Protein AF-A0A955SY10-F1 (afdb_monomer)

Nearest PDB structures (foldseek):
  5tgf-assembly3_C  TM=7.824E-01  e=5.079E-06  Phocaeicola dorei DSM 17855
  5tgf-assembly4_D  TM=7.802E-01  e=9.189E-06  Phocaeicola dorei DSM 17855
  6lc9-assembly1_A  TM=7.170E-01  e=4.086E-04  Enterobacter cloacae
  7mqn-assembly2_B  TM=6.794E-01  e=3.038E-04  Cereibacter sphaeroides 2.4.1
  3fkv-assembly2_B  TM=6.809E-01  e=8.832E-04  Escherichia coli

Foldseek 3Di:
DPDDPVVLVVVCVVVDDWAFDDDPNDTPDTDDQLQDKDQPPCVCLVLLVLLVLVLCVVVLDVDQQPFLVVLPDPDDPLQRRAGNCQLSQQQRCPVHPHGGPPDHDDDCVSVQSSCCCSDVRRVVDDPQCSQLDCLHLVVLVAVNGWDADPPRGRIIHGNVSVVSVVVCVVVQCDDPNDNSGDNVCCVVPVD

Sequence (191 aa):
MGLKRESLEQLAKNLGGRGCVIKDGYLVQEWGDTSERGDWLSSAKPVLSTLLFFAIEEGLVKSVDQPIAEFGWDLKDKDQGITFRHLGAMTSGYARPEGPGEAFSYNDFAIQLYQKTLFDKVFKQDPKEAAEQPNRLGALNLERGLSFREGNRRLSASAKDFARIAWFWLNRGAWNGNQALPEKYFDDYLK

Secondary structure (DSSP, 8-state):
----HHHHHHHHHHH-SSEEEEETTEEEEEES-SSS-EE-GGGGHHHHHHHHHHHHHTTSSS-TTSBGGGGT----GGGTT-BHHHHHTT-SSTTSSS-TTTS----HHHHHHHHHIIIIIII-S-HHHHHT-TTTGGGG--SS--EE-TTT--EEE-HHHHHHHHHHHHTTTEETTEESS-THHHHHH--

Structure (mmCIF, N/CA/C/O backbone):
data_AF-A0A955SY10-F1
#
_entry.id   AF-A0A955SY10-F1
#
loop_
_atom_site.group_PDB
_atom_site.id
_atom_site.type_symbol
_atom_site.label_atom_id
_atom_site.label_alt_id
_atom_site.label_comp_id
_atom_site.label_asym_id
_atom_site.label_entity_id
_atom_site.label_seq_id
_atom_site.pdbx_PDB_ins_code
_atom_site.Cartn_x
_atom_site.Cartn_y
_atom_site.Cartn_z
_atom_site.occupancy
_atom_site.B_iso_or_equiv
_atom_site.auth_seq_id
_atom_site.auth_comp_id
_atom_site.auth_asym_id
_atom_site.auth_atom_id
_atom_site.pdbx_PDB_model_num
ATOM 1 N N . MET A 1 1 ? -20.731 -6.832 22.888 1.00 66.38 1 MET A N 1
ATOM 2 C CA . MET A 1 1 ? -19.455 -7.182 22.218 1.00 66.38 1 MET A CA 1
ATOM 3 C C . MET A 1 1 ? -18.486 -8.022 23.072 1.00 66.38 1 MET A C 1
ATOM 5 O O . MET A 1 1 ? -17.399 -8.313 22.594 1.00 66.38 1 MET A O 1
ATOM 9 N N . GLY A 1 2 ? -18.805 -8.439 24.309 1.00 83.56 2 GLY A N 1
ATOM 10 C CA . GLY A 1 2 ? -17.957 -9.375 25.084 1.00 83.56 2 GLY A CA 1
ATOM 11 C C . GLY A 1 2 ? -16.579 -8.855 25.535 1.00 83.56 2 GLY A C 1
ATOM 12 O O . GLY A 1 2 ? -15.812 -9.610 26.120 1.00 83.56 2 GLY A O 1
ATOM 13 N N . LEU A 1 3 ? -16.254 -7.584 25.277 1.00 88.38 3 LEU A N 1
ATOM 14 C CA . LEU A 1 3 ? -15.029 -6.938 25.749 1.00 88.38 3 LEU A CA 1
ATOM 15 C C . LEU A 1 3 ? -15.291 -6.245 27.090 1.00 88.38 3 LEU A C 1
ATOM 17 O O . LEU A 1 3 ? -16.310 -5.571 27.247 1.00 88.38 3 LEU A O 1
ATOM 21 N N . LYS A 1 4 ? -14.367 -6.392 28.044 1.00 93.12 4 LYS A N 1
ATOM 22 C CA . LYS A 1 4 ? -14.411 -5.676 29.325 1.00 93.12 4 LYS A CA 1
ATOM 23 C C . LYS A 1 4 ? -13.820 -4.280 29.149 1.00 93.12 4 LYS A C 1
ATOM 25 O O . LYS A 1 4 ? -12.685 -4.149 28.697 1.00 93.12 4 LYS A O 1
ATOM 30 N N . ARG A 1 5 ? -14.572 -3.251 29.547 1.00 92.12 5 ARG A N 1
ATOM 31 C CA . ARG A 1 5 ? -14.151 -1.845 29.460 1.00 92.12 5 ARG A CA 1
ATOM 32 C C . ARG A 1 5 ? -12.813 -1.591 30.159 1.00 92.12 5 ARG A C 1
ATOM 34 O O . ARG A 1 5 ? -11.914 -1.034 29.546 1.00 92.12 5 ARG A O 1
ATOM 41 N N . GLU A 1 6 ? -12.657 -2.096 31.379 1.00 95.38 6 GLU A N 1
ATOM 42 C CA . GLU A 1 6 ? -11.417 -1.971 32.161 1.00 95.38 6 GL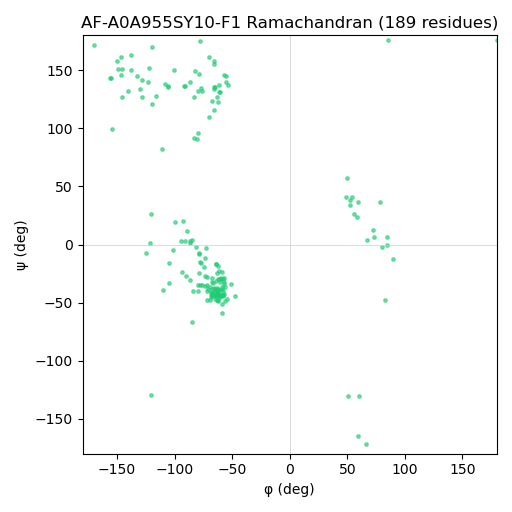U A CA 1
ATOM 43 C C . GLU A 1 6 ? -10.196 -2.530 31.414 1.00 95.38 6 GLU A C 1
ATOM 45 O O . GLU A 1 6 ? -9.112 -1.956 31.460 1.00 95.38 6 GLU A O 1
ATOM 50 N N . SER A 1 7 ? -10.366 -3.624 30.664 1.00 96.19 7 SER A N 1
ATOM 51 C CA . SER A 1 7 ? -9.285 -4.201 29.859 1.00 96.19 7 SER A CA 1
ATOM 52 C C . SER A 1 7 ? -8.903 -3.311 28.673 1.00 96.19 7 SER A C 1
ATOM 54 O O . SER A 1 7 ? -7.723 -3.212 28.350 1.00 96.19 7 SER A O 1
ATOM 56 N N . LEU A 1 8 ? -9.874 -2.645 28.039 1.00 95.88 8 LEU A N 1
ATOM 57 C CA . LEU A 1 8 ? -9.623 -1.693 26.949 1.00 95.88 8 LEU A CA 1
ATOM 58 C C . LEU A 1 8 ? -8.962 -0.404 27.457 1.00 95.88 8 LEU A C 1
ATOM 60 O O . LEU A 1 8 ? -8.061 0.126 26.809 1.00 95.88 8 LEU A O 1
ATOM 64 N N . GLU A 1 9 ? -9.363 0.073 28.633 1.00 95.44 9 GLU A N 1
ATOM 65 C CA . GLU A 1 9 ? -8.741 1.221 29.299 1.00 95.44 9 GLU A CA 1
ATOM 66 C C . GLU A 1 9 ? -7.299 0.902 29.718 1.00 95.44 9 GLU A C 1
ATOM 68 O O . GLU A 1 9 ? -6.388 1.694 29.467 1.00 95.44 9 GLU A O 1
ATOM 73 N N . GLN A 1 10 ? -7.059 -0.292 30.270 1.00 97.12 10 GLN A N 1
ATOM 74 C CA . GLN A 1 10 ? -5.713 -0.748 30.614 1.00 97.12 10 GLN A CA 1
ATOM 75 C C . GLN A 1 10 ? -4.829 -0.924 29.372 1.00 97.12 10 GLN A C 1
ATOM 77 O O . GLN A 1 10 ? -3.659 -0.545 29.402 1.00 97.12 10 GLN A O 1
ATOM 82 N N . LEU A 1 11 ? -5.378 -1.449 28.270 1.00 96.25 11 LEU A N 1
ATOM 83 C CA . LEU A 1 11 ? -4.679 -1.542 26.986 1.00 96.25 11 LEU A CA 1
ATOM 84 C C . LEU A 1 11 ? -4.246 -0.157 26.492 1.00 96.25 11 LEU A C 1
ATOM 86 O O . LEU A 1 11 ? -3.071 0.039 26.189 1.00 96.25 11 LEU A O 1
ATOM 90 N N . ALA A 1 12 ? -5.172 0.803 26.455 1.00 96.44 12 ALA A N 1
ATOM 91 C CA . ALA A 1 12 ? -4.895 2.173 26.033 1.00 96.44 12 ALA A CA 1
ATOM 92 C C . ALA A 1 12 ? -3.793 2.823 26.886 1.00 96.44 12 ALA A C 1
ATOM 94 O O . ALA A 1 12 ? -2.859 3.424 26.353 1.00 96.44 12 ALA A O 1
ATOM 95 N N . LYS A 1 13 ? -3.853 2.641 28.212 1.00 96.56 13 LYS A N 1
ATOM 96 C CA . LYS A 1 13 ? -2.831 3.135 29.142 1.00 96.56 13 LYS A CA 1
ATOM 97 C C . LYS A 1 13 ? -1.461 2.495 28.900 1.00 96.56 13 LYS A C 1
ATOM 99 O O . LYS A 1 13 ? -0.455 3.193 28.973 1.00 96.56 13 LYS A O 1
ATOM 104 N N . ASN A 1 14 ? -1.420 1.192 28.619 1.00 97.44 14 ASN A N 1
ATOM 105 C CA . ASN A 1 14 ? -0.176 0.455 28.390 1.00 97.44 14 ASN A CA 1
ATOM 106 C C . ASN A 1 14 ? 0.484 0.812 27.054 1.00 97.44 14 ASN A C 1
ATOM 108 O O . ASN A 1 14 ? 1.706 0.900 26.988 1.00 97.44 14 ASN A O 1
ATOM 112 N N . LEU A 1 15 ? -0.310 0.992 25.994 1.00 95.94 15 LEU A N 1
ATOM 113 C CA . LEU A 1 15 ? 0.205 1.355 24.673 1.00 95.94 15 LEU A CA 1
ATOM 114 C C . LEU A 1 15 ? 0.658 2.818 24.619 1.00 95.94 15 LEU A C 1
ATOM 116 O O . LEU A 1 15 ? 1.638 3.128 23.945 1.00 95.94 15 LEU A O 1
ATOM 120 N N . GLY A 1 16 ? -0.039 3.713 25.328 1.00 93.81 16 GLY A N 1
ATOM 121 C CA . GLY A 1 16 ? 0.221 5.149 25.261 1.00 93.81 16 GLY A CA 1
ATOM 122 C C . GLY A 1 16 ? 0.053 5.706 23.842 1.00 93.81 16 GLY A C 1
ATOM 123 O O . GLY A 1 16 ? -0.547 5.079 22.966 1.00 93.81 16 GLY A O 1
ATOM 124 N N . GLY A 1 17 ? 0.566 6.915 23.606 1.00 95.12 17 GLY A N 1
ATOM 125 C CA . GLY A 1 17 ? 0.463 7.572 22.302 1.00 95.12 17 GLY A CA 1
ATOM 126 C C . GLY A 1 17 ? -0.991 7.786 21.870 1.00 95.12 17 GLY A C 1
ATOM 127 O O . GLY A 1 17 ? -1.800 8.309 22.637 1.00 95.12 17 GLY A O 1
ATOM 128 N N . ARG A 1 18 ? -1.311 7.378 20.638 1.00 95.62 18 ARG A N 1
ATOM 129 C CA . ARG A 1 18 ? -2.658 7.447 20.062 1.00 95.62 18 ARG A CA 1
ATOM 130 C C . ARG A 1 18 ? -3.038 6.133 19.400 1.00 95.62 18 ARG A C 1
ATOM 132 O O . ARG A 1 18 ? -2.197 5.491 18.772 1.00 95.62 18 ARG A O 1
ATOM 139 N N . GLY A 1 19 ? -4.307 5.768 19.477 1.00 96.69 19 GLY A N 1
ATOM 140 C CA . GLY A 1 19 ? -4.795 4.561 18.834 1.00 96.69 19 GLY A CA 1
ATOM 141 C C . GLY A 1 19 ? -6.276 4.329 19.050 1.00 96.69 19 GLY A C 1
ATOM 142 O O . GLY A 1 19 ? -6.963 5.081 19.742 1.00 96.69 19 GLY A O 1
ATOM 143 N N . CYS A 1 20 ? -6.771 3.278 18.413 1.00 96.94 20 CYS A N 1
ATOM 144 C CA . CYS A 1 20 ? -8.143 2.846 18.571 1.00 96.94 20 CYS A CA 1
ATOM 145 C C . CYS A 1 20 ? -8.271 1.328 18.461 1.00 96.94 20 CYS A C 1
ATOM 147 O O . CYS A 1 20 ? -7.391 0.651 17.930 1.00 96.94 20 CYS A O 1
ATOM 149 N N . VAL A 1 21 ? -9.384 0.803 18.967 1.00 96.50 21 VAL A N 1
ATOM 150 C CA . VAL A 1 21 ? -9.802 -0.585 18.774 1.00 96.50 21 VAL A CA 1
ATOM 151 C C . VAL A 1 21 ? -11.107 -0.579 17.994 1.00 96.50 21 VAL A C 1
ATOM 153 O O . VAL A 1 21 ? -12.072 0.071 18.400 1.00 96.50 21 VAL A O 1
ATOM 156 N N . ILE A 1 22 ? -11.136 -1.336 16.899 1.00 95.12 22 ILE A N 1
ATOM 157 C CA . ILE A 1 22 ? -12.357 -1.647 16.157 1.00 95.12 22 ILE A CA 1
ATOM 158 C C . ILE A 1 22 ? -12.735 -3.097 16.439 1.00 95.12 22 ILE A C 1
ATOM 160 O O . ILE A 1 22 ? -11.880 -3.983 16.429 1.00 95.12 22 ILE A O 1
A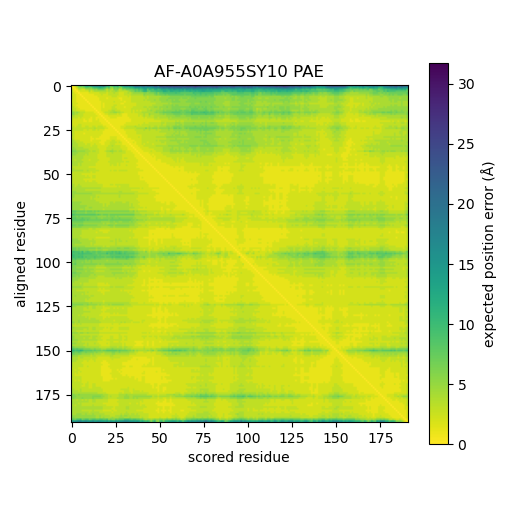TOM 164 N N . LYS A 1 23 ? -14.020 -3.342 16.681 1.00 93.88 23 LYS A N 1
ATOM 165 C CA . LYS A 1 23 ? -14.590 -4.682 16.789 1.00 93.88 23 LYS A CA 1
ATOM 166 C C . LYS A 1 23 ? -15.956 -4.717 16.120 1.00 93.88 23 LYS A C 1
ATOM 168 O O . LYS A 1 23 ? -16.784 -3.852 16.380 1.00 93.88 23 LYS A O 1
ATOM 173 N N . ASP A 1 24 ? -16.180 -5.732 15.288 1.00 92.44 24 ASP A N 1
ATOM 174 C CA . ASP A 1 24 ? -17.459 -5.984 14.613 1.00 92.44 24 ASP A CA 1
ATOM 175 C C . ASP A 1 24 ? -17.989 -4.747 13.850 1.00 92.44 24 ASP A C 1
ATOM 177 O O . ASP A 1 24 ? -19.188 -4.498 13.807 1.00 92.44 24 ASP A O 1
ATOM 181 N N . GLY A 1 25 ? -17.085 -3.936 13.285 1.00 90.38 25 GLY A N 1
ATOM 182 C CA . GLY A 1 25 ? -17.409 -2.701 12.558 1.00 90.38 25 GLY A CA 1
ATOM 183 C C . GLY A 1 25 ? -17.584 -1.454 13.429 1.00 90.38 25 GLY A C 1
ATOM 184 O O . GLY A 1 25 ? -17.801 -0.369 12.896 1.00 90.38 25 GLY A O 1
ATOM 185 N N . TYR A 1 26 ? -17.447 -1.571 14.750 1.00 92.38 26 TYR A N 1
ATOM 186 C CA . TYR A 1 26 ? -17.608 -0.466 15.692 1.00 92.38 26 TYR A CA 1
ATOM 187 C C . TYR A 1 26 ? -16.275 -0.031 16.292 1.00 92.38 26 TYR A C 1
ATOM 189 O O . TYR A 1 26 ? -15.466 -0.857 16.711 1.00 92.38 26 TYR A O 1
ATOM 197 N N . LEU A 1 27 ? -16.079 1.282 16.406 1.00 93.88 27 LEU A N 1
ATOM 198 C CA . LEU A 1 27 ? -15.036 1.867 17.241 1.00 93.88 27 LEU A CA 1
ATOM 199 C C . LEU A 1 27 ? -15.404 1.647 18.717 1.00 93.88 27 LEU A C 1
ATOM 201 O O . LEU A 1 27 ? -16.361 2.241 19.209 1.00 93.88 27 LEU A O 1
ATOM 205 N N . VAL A 1 28 ? -14.672 0.777 19.413 1.00 95.62 28 VAL A N 1
ATOM 206 C CA . VAL A 1 28 ? -14.985 0.378 20.801 1.00 95.62 28 VAL A CA 1
ATOM 207 C C . VAL A 1 28 ? -14.074 1.008 21.847 1.00 95.62 28 VAL A C 1
ATOM 209 O O . VAL A 1 28 ? -14.399 0.966 23.030 1.00 95.62 28 VAL A O 1
ATOM 212 N N . GLN A 1 29 ? -12.938 1.564 21.428 1.00 96.19 29 GLN A N 1
ATOM 213 C CA . GLN A 1 29 ? -12.028 2.320 22.284 1.00 96.19 29 GLN A CA 1
ATOM 214 C C . GLN A 1 29 ? -11.188 3.270 21.434 1.00 96.19 29 GLN A C 1
ATOM 216 O O . GLN A 1 29 ? -10.744 2.898 20.348 1.00 96.19 29 GLN A O 1
ATOM 221 N N . GLU A 1 30 ? -10.908 4.458 21.957 1.00 96.31 30 GLU A N 1
ATOM 222 C CA . GLU A 1 30 ? -9.931 5.401 21.413 1.00 96.31 30 GLU A CA 1
ATOM 223 C C . GLU A 1 30 ? -9.109 6.029 22.545 1.00 96.31 30 GLU A C 1
ATOM 225 O O . GLU A 1 30 ? -9.581 6.147 23.676 1.00 96.31 30 GLU A O 1
ATOM 230 N N . TRP A 1 31 ? -7.859 6.389 22.258 1.00 97.44 31 TRP A N 1
ATOM 231 C CA . TRP A 1 31 ? -6.991 7.117 23.183 1.00 97.44 31 TRP A CA 1
ATOM 232 C C . TRP A 1 31 ? -6.022 8.019 22.419 1.00 97.44 31 TRP A C 1
ATOM 234 O O . TRP A 1 31 ? -5.646 7.717 21.284 1.00 97.44 31 TRP A O 1
ATOM 244 N N . GLY A 1 32 ? -5.617 9.123 23.051 1.00 96.81 32 GLY A N 1
ATOM 245 C CA . GLY A 1 32 ? -4.842 10.184 22.401 1.00 96.81 32 GLY A CA 1
ATOM 246 C C . GLY A 1 32 ? -5.634 10.926 21.315 1.00 96.81 32 GLY A C 1
ATOM 247 O O . GLY A 1 32 ? -6.837 10.719 21.155 1.00 96.81 32 GLY A O 1
ATOM 248 N N . ASP A 1 33 ? -4.960 11.793 20.552 1.00 96.56 33 ASP A N 1
ATOM 249 C CA . ASP A 1 33 ? -5.563 12.427 19.374 1.00 96.56 33 ASP A CA 1
ATOM 250 C C . ASP A 1 33 ? -5.542 11.452 18.188 1.00 96.56 33 ASP A C 1
ATOM 252 O O . ASP A 1 33 ? -4.548 11.299 17.474 1.00 96.56 33 ASP A O 1
ATOM 256 N N . THR A 1 34 ? -6.657 10.753 17.993 1.00 96.06 34 THR A N 1
ATOM 257 C CA . THR A 1 34 ? -6.834 9.760 16.926 1.00 96.06 34 THR A CA 1
ATOM 258 C C . THR A 1 34 ? -7.127 10.368 15.555 1.00 96.06 34 THR A C 1
ATOM 260 O O . THR A 1 34 ? -7.131 9.630 14.566 1.00 96.06 34 THR A O 1
ATOM 263 N N . SER A 1 35 ? -7.348 11.685 15.484 1.00 94.69 35 SER A N 1
ATOM 264 C CA . SER A 1 35 ? -7.588 12.434 14.245 1.00 94.69 35 SER A CA 1
ATOM 265 C C . SER A 1 35 ? -6.308 13.040 13.672 1.00 94.69 35 SER A C 1
ATOM 267 O O . SER A 1 35 ? -6.233 13.295 12.468 1.00 94.69 35 SER A O 1
ATOM 269 N N . GLU A 1 36 ? -5.294 13.269 14.504 1.00 96.19 36 GLU A N 1
ATOM 270 C CA . GLU A 1 36 ? -3.995 13.773 14.066 1.00 96.19 36 GLU A CA 1
ATOM 271 C C . GLU A 1 36 ? -3.281 12.745 13.166 1.00 96.19 36 GLU A C 1
ATOM 273 O O . GLU A 1 36 ? -3.250 11.540 13.439 1.00 96.19 36 GLU A O 1
ATOM 278 N N . ARG A 1 37 ? -2.707 13.222 12.054 1.00 96.38 37 ARG A N 1
ATOM 279 C CA . ARG A 1 37 ? -1.970 12.370 11.115 1.00 96.38 37 ARG A CA 1
ATOM 280 C C . ARG A 1 37 ? -0.595 12.021 11.673 1.00 96.38 37 ARG A C 1
ATOM 282 O O . ARG A 1 37 ? 0.168 12.894 12.072 1.00 96.38 37 ARG A O 1
ATOM 289 N N . GLY A 1 38 ? -0.258 10.739 11.614 1.00 96.00 38 GLY A N 1
ATOM 290 C CA . GLY A 1 38 ? 1.047 10.216 11.990 1.00 96.00 38 GLY A CA 1
ATOM 291 C C . GLY A 1 38 ? 1.718 9.464 10.868 1.00 96.00 38 GLY A C 1
ATOM 292 O O . GLY A 1 38 ? 1.045 8.866 10.038 1.00 96.00 38 GLY A O 1
ATOM 293 N N . ASP A 1 39 ? 3.043 9.473 10.891 1.00 96.19 39 ASP A N 1
ATOM 294 C CA . ASP A 1 39 ? 3.875 8.609 10.066 1.00 96.19 39 ASP A CA 1
ATOM 295 C C . ASP A 1 39 ? 3.717 7.145 10.501 1.00 96.19 39 ASP A C 1
ATOM 297 O O . ASP A 1 39 ? 3.944 6.808 11.665 1.00 96.19 39 ASP A O 1
ATOM 301 N N . TRP A 1 40 ? 3.330 6.281 9.561 1.00 96.56 40 TRP A N 1
ATOM 302 C CA . TRP A 1 40 ? 3.075 4.859 9.816 1.00 96.56 40 TRP A CA 1
ATOM 303 C C . TRP A 1 40 ? 4.300 3.963 9.626 1.00 96.56 40 TRP A C 1
ATOM 305 O O . TRP A 1 40 ? 4.204 2.744 9.781 1.00 96.56 40 TRP A O 1
ATOM 315 N N . LEU A 1 41 ? 5.466 4.539 9.316 1.00 96.00 41 LEU A N 1
ATOM 316 C CA . LEU A 1 41 ? 6.706 3.796 9.109 1.00 96.00 41 LEU A CA 1
ATOM 317 C C . LEU A 1 41 ? 6.489 2.631 8.125 1.00 96.00 41 LEU A C 1
ATOM 319 O O . LEU A 1 41 ? 5.922 2.782 7.044 1.00 96.00 41 LEU A O 1
ATOM 323 N N . SER A 1 42 ? 6.942 1.440 8.505 1.00 96.75 42 SER A N 1
ATOM 324 C CA . SER A 1 42 ? 6.832 0.234 7.691 1.00 96.75 42 SER A CA 1
ATOM 325 C C . SER A 1 42 ? 5.440 -0.391 7.704 1.00 96.75 42 SER A C 1
ATOM 327 O O . SER A 1 42 ? 5.135 -1.153 6.790 1.00 96.75 42 SER A O 1
ATOM 329 N N . SER A 1 43 ? 4.572 -0.020 8.650 1.00 97.19 43 SER A N 1
ATOM 330 C CA . SER A 1 43 ? 3.174 -0.464 8.665 1.00 97.19 43 SER A CA 1
ATOM 331 C C . SER A 1 43 ? 2.393 0.057 7.457 1.00 97.19 43 SER A C 1
ATOM 333 O O . SER A 1 43 ? 1.359 -0.501 7.123 1.00 97.19 43 SER A O 1
ATOM 335 N N . ALA A 1 44 ? 2.901 1.074 6.752 1.00 96.62 44 ALA A N 1
ATOM 336 C CA . ALA A 1 44 ? 2.312 1.574 5.514 1.00 96.62 44 ALA A CA 1
ATOM 337 C C . ALA A 1 44 ? 2.533 0.668 4.287 1.00 96.62 44 ALA A C 1
ATOM 339 O O . ALA A 1 44 ? 1.821 0.806 3.296 1.00 96.62 44 ALA A O 1
ATOM 340 N N . LYS A 1 45 ? 3.511 -0.249 4.307 1.00 96.75 45 LYS A N 1
ATOM 341 C CA . LYS A 1 45 ? 3.896 -1.045 3.125 1.00 96.75 45 LYS A CA 1
ATOM 342 C C . LYS A 1 45 ? 2.736 -1.872 2.526 1.00 96.75 45 LYS A C 1
ATOM 344 O O . LYS A 1 45 ? 2.604 -1.856 1.303 1.00 96.75 45 LYS A O 1
ATOM 349 N N . PRO A 1 46 ? 1.839 -2.505 3.312 1.00 97.12 46 PRO A N 1
ATOM 350 C CA . PRO A 1 46 ? 0.662 -3.197 2.771 1.00 97.12 46 PRO A CA 1
ATOM 351 C C . PRO A 1 46 ? -0.325 -2.292 2.014 1.00 97.12 46 PRO A C 1
ATOM 353 O O . PRO A 1 46 ? -1.051 -2.771 1.141 1.00 97.12 46 PRO A O 1
ATOM 356 N N . VAL A 1 47 ? -0.329 -0.977 2.277 1.00 98.38 47 VAL A N 1
ATOM 357 C CA . VAL A 1 47 ? -1.123 -0.018 1.490 1.00 98.38 47 VAL A CA 1
ATOM 358 C C . VAL A 1 47 ? -0.637 0.006 0.038 1.00 98.38 47 VAL A C 1
ATOM 360 O O . VAL A 1 47 ? -1.457 0.032 -0.872 1.00 98.38 47 VAL A O 1
ATOM 363 N N . LEU A 1 48 ? 0.676 -0.101 -0.201 1.00 98.00 48 LEU A N 1
ATOM 364 C CA . LEU A 1 48 ? 1.236 -0.166 -1.556 1.00 98.00 48 LEU A CA 1
ATOM 365 C C . LEU A 1 48 ? 0.772 -1.420 -2.302 1.00 98.00 48 LEU A C 1
ATOM 367 O O . LEU A 1 48 ? 0.362 -1.315 -3.453 1.00 98.00 48 LEU A O 1
ATOM 371 N N . SER A 1 49 ? 0.767 -2.579 -1.637 1.00 97.94 49 SER A N 1
ATOM 372 C CA . SER A 1 49 ? 0.233 -3.824 -2.212 1.00 97.94 49 SER A CA 1
ATOM 373 C C . SER A 1 49 ? -1.258 -3.733 -2.506 1.00 97.94 49 SER A C 1
ATOM 375 O O . SER A 1 49 ? -1.697 -4.172 -3.562 1.00 97.94 49 SER A O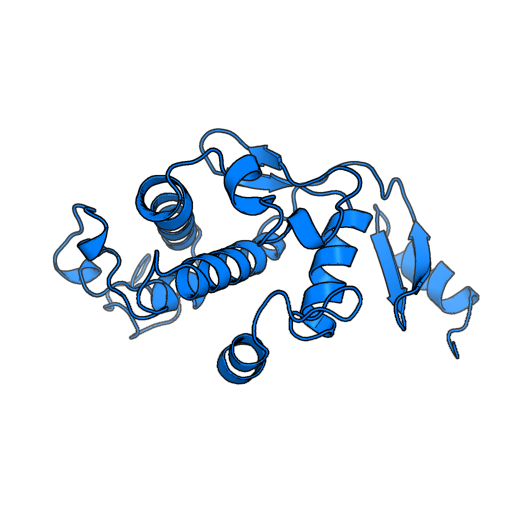 1
ATOM 377 N N . THR A 1 50 ? -2.026 -3.086 -1.629 1.00 98.56 50 THR A N 1
ATOM 378 C CA . THR A 1 50 ? -3.452 -2.829 -1.875 1.00 98.56 50 THR A CA 1
ATOM 379 C C . THR A 1 50 ? -3.645 -1.982 -3.138 1.00 98.56 50 THR A C 1
ATOM 381 O O . THR A 1 50 ? -4.465 -2.314 -3.989 1.00 98.56 50 THR A O 1
ATOM 384 N N . LEU A 1 51 ? -2.851 -0.918 -3.303 1.00 98.81 51 LEU A N 1
ATOM 385 C CA . LEU A 1 51 ? -2.884 -0.066 -4.494 1.00 98.81 51 LEU A CA 1
ATOM 386 C C . LEU A 1 51 ? -2.423 -0.797 -5.761 1.00 98.81 51 LEU A C 1
ATOM 388 O O . LEU A 1 51 ? -3.015 -0.601 -6.818 1.00 98.81 51 LEU A O 1
ATOM 392 N N . LEU A 1 52 ? -1.417 -1.670 -5.671 1.00 98.88 52 LEU A N 1
ATOM 393 C CA . LEU A 1 52 ? -1.018 -2.530 -6.785 1.00 98.88 52 LEU A CA 1
ATOM 394 C C . LEU A 1 52 ? -2.169 -3.432 -7.238 1.00 98.88 52 LEU A C 1
ATOM 396 O O . LEU A 1 52 ? -2.386 -3.569 -8.437 1.00 98.88 52 LEU A O 1
ATOM 400 N N . PHE A 1 53 ? -2.915 -4.032 -6.311 1.00 98.75 53 PHE A N 1
ATOM 401 C CA . PHE A 1 53 ? -4.044 -4.886 -6.675 1.00 98.75 53 PHE A CA 1
ATOM 402 C C . PHE A 1 53 ? -5.154 -4.100 -7.378 1.00 98.75 53 PHE A C 1
ATOM 404 O O . PHE A 1 53 ? -5.683 -4.582 -8.375 1.00 98.75 53 PHE A O 1
ATOM 411 N N . PHE A 1 54 ? -5.435 -2.861 -6.959 1.00 98.81 54 PHE A N 1
ATOM 412 C CA . PHE A 1 54 ? -6.315 -1.977 -7.731 1.00 98.81 54 PHE A CA 1
ATOM 413 C C . PHE A 1 54 ? -5.768 -1.698 -9.136 1.00 98.81 54 PHE A C 1
ATOM 415 O O . PHE A 1 54 ? -6.511 -1.801 -10.105 1.00 98.81 54 PHE A O 1
ATOM 422 N N . ALA A 1 55 ? -4.468 -1.419 -9.275 1.00 98.88 55 ALA A N 1
ATOM 423 C CA . ALA A 1 55 ? -3.853 -1.212 -10.587 1.00 98.88 55 ALA A CA 1
ATOM 424 C C . ALA A 1 55 ? -3.959 -2.449 -11.500 1.00 98.88 55 ALA A C 1
ATOM 426 O O . ALA A 1 55 ? -4.067 -2.302 -12.717 1.00 98.88 55 ALA A O 1
ATOM 427 N N . ILE A 1 56 ? -3.933 -3.657 -10.926 1.00 98.88 56 ILE A N 1
ATOM 428 C CA . ILE A 1 56 ? -4.150 -4.907 -11.664 1.00 98.88 56 ILE A CA 1
ATOM 429 C C . ILE A 1 56 ? -5.608 -5.020 -12.119 1.00 98.88 56 ILE A C 1
ATOM 431 O O . ILE A 1 56 ? -5.854 -5.284 -13.293 1.00 98.88 56 ILE A O 1
ATOM 435 N N . GLU A 1 57 ? -6.576 -4.770 -11.234 1.00 98.62 57 GLU A N 1
ATOM 436 C CA . GLU A 1 57 ? -8.003 -4.788 -11.601 1.00 98.62 57 GLU A CA 1
ATOM 437 C C . GLU A 1 57 ? -8.361 -3.726 -12.652 1.00 98.62 57 GLU A C 1
ATOM 439 O O . GLU A 1 57 ? -9.248 -3.931 -13.475 1.00 98.62 57 GLU A O 1
ATOM 444 N N . GLU A 1 58 ? -7.640 -2.608 -12.670 1.00 98.56 58 GLU A N 1
ATOM 445 C CA . GLU A 1 58 ? -7.788 -1.546 -13.670 1.00 98.56 58 GLU A CA 1
ATOM 446 C C . GLU A 1 58 ? -7.050 -1.835 -14.990 1.00 98.56 58 GLU A C 1
ATOM 448 O O . GLU A 1 58 ? -7.108 -1.030 -15.919 1.00 98.56 58 GLU A O 1
ATOM 453 N N . GLY A 1 59 ? -6.330 -2.958 -15.090 1.00 98.56 59 GLY A N 1
ATOM 454 C CA . GLY A 1 59 ? -5.561 -3.333 -16.278 1.00 98.56 59 GLY A CA 1
ATOM 455 C C . GLY A 1 59 ? -4.295 -2.500 -16.513 1.00 98.56 59 GLY A C 1
ATOM 456 O O . GLY A 1 59 ? -3.698 -2.586 -17.586 1.00 98.56 59 GLY A O 1
ATOM 457 N N . LEU A 1 60 ? -3.859 -1.705 -15.529 1.00 98.69 60 LEU A N 1
ATOM 458 C CA . LEU A 1 60 ? -2.626 -0.909 -15.599 1.00 98.69 60 LEU A CA 1
ATOM 459 C C . LEU A 1 60 ? -1.369 -1.753 -15.338 1.00 98.69 60 LEU A C 1
ATOM 461 O O . LEU A 1 60 ? -0.273 -1.391 -15.769 1.00 98.69 60 LEU A O 1
ATOM 465 N N . VAL A 1 61 ? -1.525 -2.870 -14.623 1.00 98.75 61 VAL A N 1
ATOM 466 C CA . VAL A 1 61 ? -0.477 -3.857 -14.339 1.00 98.75 61 VAL A CA 1
ATOM 467 C C . VAL A 1 61 ? -1.016 -5.244 -14.674 1.00 98.75 61 VAL A C 1
ATOM 469 O O . VAL A 1 61 ? -2.124 -5.591 -14.287 1.00 98.75 61 VAL A O 1
ATOM 472 N N . LYS A 1 62 ? -0.236 -6.065 -15.382 1.00 98.56 62 LYS A N 1
ATOM 473 C CA . LYS A 1 62 ? -0.677 -7.400 -15.826 1.00 98.56 62 LYS A CA 1
ATOM 474 C C . LYS A 1 62 ? -0.853 -8.370 -14.655 1.00 98.56 62 LYS A C 1
ATOM 476 O O . LYS A 1 62 ? -1.790 -9.158 -14.632 1.00 98.56 62 LYS A O 1
ATOM 481 N N . SER A 1 63 ? 0.092 -8.350 -13.718 1.00 98.56 63 SER A N 1
ATOM 482 C CA . SER A 1 63 ? 0.113 -9.183 -12.514 1.00 98.56 63 SER A CA 1
ATOM 483 C C . SER A 1 63 ? 1.218 -8.707 -11.566 1.00 98.56 63 SER A C 1
ATOM 485 O O . SER A 1 63 ? 2.078 -7.907 -11.942 1.00 98.56 63 SER A O 1
ATOM 487 N N . VAL A 1 64 ? 1.257 -9.249 -10.346 1.00 98.44 64 VAL A N 1
ATOM 488 C CA . VAL A 1 64 ? 2.371 -9.008 -9.406 1.00 98.44 64 VAL A CA 1
ATOM 489 C C . VAL A 1 64 ? 3.722 -9.520 -9.927 1.00 98.44 64 VAL A C 1
ATOM 491 O O . VAL A 1 64 ? 4.768 -9.101 -9.432 1.00 98.44 64 VAL A O 1
ATOM 494 N N . ASP A 1 65 ? 3.697 -10.411 -10.918 1.00 98.62 65 ASP A N 1
ATOM 495 C CA . ASP A 1 65 ? 4.869 -11.020 -11.547 1.00 98.62 65 ASP A CA 1
ATOM 496 C C . ASP A 1 65 ? 5.317 -10.274 -12.808 1.00 98.62 65 ASP A C 1
ATOM 498 O O . ASP A 1 65 ? 6.279 -10.682 -13.453 1.00 98.62 65 ASP A O 1
ATOM 502 N N . GLN A 1 66 ? 4.661 -9.160 -13.156 1.00 98.62 66 GLN A N 1
ATOM 503 C CA . GLN A 1 66 ? 5.140 -8.306 -14.233 1.00 98.62 66 GLN A CA 1
ATOM 504 C C . GLN A 1 66 ? 6.526 -7.732 -13.868 1.00 98.62 66 GLN A C 1
ATOM 506 O O . GLN A 1 66 ? 6.673 -7.132 -12.793 1.00 98.62 66 GLN A O 1
ATOM 511 N N . PRO A 1 67 ? 7.540 -7.887 -14.739 1.00 98.38 67 PRO A N 1
ATOM 512 C CA . PRO A 1 67 ? 8.866 -7.334 -14.500 1.00 98.38 67 PRO A CA 1
ATOM 513 C C . PRO A 1 67 ? 8.847 -5.807 -14.385 1.00 98.38 67 PRO A C 1
ATOM 515 O O . PRO A 1 67 ? 8.233 -5.109 -15.191 1.00 98.38 67 PRO A O 1
ATOM 518 N N . ILE A 1 68 ? 9.587 -5.271 -13.413 1.00 98.50 68 ILE A N 1
ATOM 519 C CA . ILE A 1 68 ? 9.731 -3.827 -13.188 1.00 98.50 68 ILE A CA 1
ATOM 520 C C . ILE A 1 68 ? 10.421 -3.150 -14.378 1.00 98.50 68 ILE A C 1
ATOM 522 O O . ILE A 1 68 ? 10.099 -2.008 -14.707 1.00 98.50 68 ILE A O 1
ATOM 526 N N . ALA A 1 69 ? 11.316 -3.862 -15.067 1.00 98.00 69 ALA A N 1
ATOM 527 C CA . ALA A 1 69 ? 11.978 -3.384 -16.278 1.00 98.00 69 ALA A CA 1
ATOM 528 C C . ALA A 1 69 ? 10.986 -2.985 -17.392 1.00 98.00 69 ALA A C 1
ATOM 530 O O . ALA A 1 69 ? 11.230 -2.010 -18.103 1.00 98.00 69 ALA A O 1
ATOM 531 N N . GLU A 1 70 ? 9.820 -3.646 -17.494 1.00 98.38 70 GLU A N 1
ATOM 532 C CA . GLU A 1 70 ? 8.788 -3.310 -18.493 1.00 98.38 70 GLU A CA 1
ATOM 533 C C . GLU A 1 70 ? 8.198 -1.900 -18.301 1.00 98.38 70 GLU A C 1
ATOM 535 O O . GLU A 1 70 ? 7.611 -1.345 -19.227 1.00 98.38 70 GLU A O 1
ATOM 540 N N . PHE A 1 71 ? 8.383 -1.283 -17.130 1.00 98.44 71 PHE A N 1
ATOM 541 C CA . PHE A 1 71 ? 7.925 0.080 -16.837 1.00 98.44 71 PHE A CA 1
ATOM 542 C C . PHE A 1 71 ? 8.956 1.165 -17.206 1.00 98.44 71 PHE A C 1
ATOM 544 O O . PHE A 1 71 ? 8.797 2.338 -16.845 1.00 98.44 71 PHE A O 1
ATOM 551 N N . GLY A 1 72 ? 10.010 0.796 -17.943 1.00 97.25 72 GLY A N 1
ATOM 552 C CA . GLY A 1 72 ? 11.001 1.725 -18.488 1.00 97.25 72 GLY A CA 1
ATOM 553 C C . GLY A 1 72 ? 12.024 2.198 -17.458 1.00 97.25 72 GLY A C 1
ATOM 554 O O . GLY A 1 72 ? 12.396 3.374 -17.456 1.00 97.25 72 GLY A O 1
ATOM 555 N N . TRP A 1 73 ? 12.425 1.308 -16.548 1.00 97.56 73 TRP A N 1
ATOM 556 C CA . TRP A 1 73 ? 13.565 1.522 -15.660 1.00 97.56 73 TRP A CA 1
ATOM 557 C C . TRP A 1 73 ? 14.844 0.986 -16.297 1.00 97.56 73 TRP A C 1
ATOM 559 O O . TRP A 1 73 ? 14.858 -0.127 -16.816 1.00 97.56 73 TRP A O 1
ATOM 569 N N . ASP A 1 74 ? 15.923 1.759 -16.196 1.00 95.62 74 ASP A N 1
ATOM 570 C CA . ASP A 1 74 ? 17.265 1.306 -16.556 1.00 95.62 74 ASP A CA 1
ATOM 571 C C . ASP A 1 74 ? 17.871 0.539 -15.370 1.00 95.62 74 ASP A C 1
ATOM 573 O O . ASP A 1 74 ? 18.391 1.126 -14.416 1.00 95.62 74 ASP A O 1
ATOM 577 N N . LEU A 1 75 ? 17.673 -0.781 -15.367 1.00 95.75 75 LEU A N 1
ATOM 578 C CA . LEU A 1 75 ? 18.144 -1.686 -14.321 1.00 95.75 75 LEU A CA 1
ATOM 579 C C . LEU A 1 75 ? 19.420 -2.403 -14.772 1.00 95.75 75 LEU A C 1
ATOM 581 O O . LEU A 1 75 ? 19.611 -2.700 -15.948 1.00 95.75 75 LEU A O 1
ATOM 585 N N . LYS A 1 76 ? 20.285 -2.753 -13.819 1.00 94.69 76 LYS A N 1
ATOM 586 C CA . LYS A 1 76 ? 21.440 -3.619 -14.100 1.00 94.69 76 LYS A CA 1
ATOM 587 C C . LYS A 1 76 ? 20.962 -5.014 -14.490 1.00 94.69 76 LYS A C 1
ATOM 589 O O . LYS A 1 76 ? 19.916 -5.442 -14.012 1.00 94.69 76 LYS A O 1
ATOM 594 N N . ASP A 1 77 ? 21.772 -5.757 -15.240 1.00 94.69 77 ASP A N 1
ATOM 595 C CA . ASP A 1 77 ? 21.440 -7.110 -15.718 1.00 94.69 77 ASP A CA 1
ATOM 596 C C . ASP A 1 77 ? 20.892 -8.028 -14.615 1.00 94.69 77 ASP A C 1
ATOM 598 O O . ASP A 1 77 ? 19.856 -8.666 -14.793 1.00 94.69 77 ASP A O 1
ATOM 602 N N . LYS A 1 78 ? 21.520 -8.024 -13.429 1.00 94.00 78 LYS A N 1
ATOM 603 C CA . LYS A 1 78 ? 21.088 -8.851 -12.287 1.00 94.00 78 LYS A CA 1
ATOM 604 C C . LYS A 1 78 ? 19.685 -8.503 -11.761 1.00 94.00 78 LYS A C 1
ATOM 606 O O . LYS A 1 78 ? 19.047 -9.323 -11.113 1.00 94.00 78 LYS A O 1
ATOM 611 N N . ASP A 1 79 ? 19.236 -7.271 -11.986 1.00 96.12 79 ASP A N 1
ATOM 612 C CA . ASP A 1 79 ? 18.009 -6.699 -11.428 1.00 96.12 79 ASP A CA 1
ATOM 613 C C . ASP A 1 79 ? 16.853 -6.705 -12.453 1.00 96.12 79 ASP A C 1
ATOM 615 O O . ASP A 1 79 ? 15.718 -6.380 -12.106 1.00 96.12 79 ASP A O 1
ATOM 619 N N . GLN A 1 80 ? 17.107 -7.107 -13.706 1.00 96.38 80 GLN A N 1
ATOM 620 C CA . GLN A 1 80 ? 16.111 -7.129 -14.791 1.00 96.38 80 GLN A CA 1
ATOM 621 C C . GLN A 1 80 ? 14.902 -8.032 -14.482 1.00 96.38 80 GLN A C 1
ATOM 623 O O . GLN A 1 80 ? 13.789 -7.755 -14.925 1.00 96.38 80 GLN A O 1
ATOM 628 N N . GLY A 1 81 ? 15.103 -9.084 -13.679 1.00 97.12 81 GLY A N 1
ATOM 629 C CA . GLY A 1 81 ? 14.054 -10.017 -13.248 1.00 97.12 81 GLY A CA 1
ATOM 630 C C . GLY A 1 81 ? 13.248 -9.579 -12.016 1.00 97.12 81 GLY A C 1
ATOM 631 O O . GLY A 1 81 ? 12.427 -10.348 -11.512 1.00 97.12 81 GLY A O 1
ATOM 632 N N . ILE A 1 82 ? 13.477 -8.381 -11.466 1.00 98.62 82 ILE A N 1
ATOM 633 C CA . ILE A 1 82 ? 12.695 -7.890 -10.323 1.00 98.62 82 ILE A CA 1
ATOM 634 C C . ILE A 1 82 ? 11.237 -7.684 -10.755 1.00 98.62 82 ILE A C 1
ATOM 636 O O . ILE A 1 82 ? 10.970 -7.055 -11.774 1.00 98.62 82 ILE A O 1
ATOM 640 N N . THR A 1 83 ? 10.292 -8.157 -9.942 1.00 98.81 83 THR A N 1
ATOM 641 C CA . THR A 1 83 ? 8.842 -7.974 -10.121 1.00 98.81 83 THR A CA 1
ATOM 642 C C . THR A 1 83 ? 8.257 -7.222 -8.925 1.00 98.81 83 THR A C 1
ATOM 644 O O . THR A 1 83 ? 8.921 -7.063 -7.893 1.00 98.81 83 THR A O 1
ATOM 647 N N . PHE A 1 84 ? 6.995 -6.793 -9.005 1.00 98.62 84 PHE A N 1
ATOM 648 C CA . PHE A 1 84 ? 6.311 -6.231 -7.837 1.00 98.62 84 PHE A CA 1
ATOM 649 C C . PHE A 1 84 ? 6.239 -7.220 -6.664 1.00 98.62 84 PHE A C 1
ATOM 651 O O . PHE A 1 84 ? 6.416 -6.804 -5.516 1.00 98.62 84 PHE A O 1
ATOM 658 N N . ARG A 1 85 ? 6.051 -8.522 -6.934 1.00 98.19 85 ARG A N 1
ATOM 659 C CA . ARG A 1 85 ? 6.102 -9.583 -5.916 1.00 98.19 85 ARG A CA 1
ATOM 660 C C . ARG A 1 85 ? 7.435 -9.560 -5.177 1.00 98.19 85 ARG A C 1
ATOM 662 O O . ARG A 1 85 ? 7.439 -9.541 -3.950 1.00 98.19 85 ARG A O 1
ATOM 669 N N . HIS A 1 86 ? 8.552 -9.504 -5.902 1.00 98.44 86 HIS A N 1
ATOM 670 C CA . HIS A 1 86 ? 9.884 -9.469 -5.296 1.00 98.44 86 HIS A CA 1
ATOM 671 C C . HIS A 1 86 ? 10.104 -8.223 -4.428 1.00 98.44 86 HIS A C 1
ATOM 673 O O . HIS A 1 86 ? 10.682 -8.313 -3.343 1.00 98.44 86 HIS A O 1
ATOM 679 N N . LEU A 1 87 ? 9.617 -7.059 -4.870 1.00 98.38 87 LEU A N 1
ATOM 680 C CA . LEU A 1 87 ? 9.711 -5.820 -4.095 1.00 98.38 87 LEU A CA 1
ATOM 681 C C . LEU A 1 87 ? 8.854 -5.862 -2.820 1.00 98.38 87 LEU A C 1
ATOM 683 O O . LEU A 1 87 ? 9.325 -5.468 -1.756 1.00 98.38 87 LEU A O 1
ATOM 687 N N . GLY A 1 88 ? 7.611 -6.344 -2.912 1.00 97.25 88 GLY A N 1
ATOM 688 C CA . GLY A 1 88 ? 6.686 -6.432 -1.778 1.00 97.25 88 GLY A CA 1
ATOM 689 C C . GLY A 1 88 ? 7.057 -7.514 -0.760 1.00 97.25 88 GLY A C 1
ATOM 690 O O . GLY A 1 88 ? 6.890 -7.305 0.439 1.00 97.25 88 GLY A O 1
ATOM 691 N N . ALA A 1 89 ? 7.605 -8.641 -1.224 1.00 96.88 89 ALA A N 1
ATOM 692 C CA . ALA A 1 89 ? 8.018 -9.771 -0.390 1.00 96.88 89 ALA A CA 1
ATOM 693 C C . ALA A 1 89 ? 9.445 -9.640 0.171 1.00 96.88 89 ALA A C 1
ATOM 695 O O . ALA A 1 89 ? 9.908 -10.537 0.872 1.00 96.88 89 ALA A O 1
ATOM 696 N N . MET A 1 90 ? 10.143 -8.533 -0.116 1.00 97.69 90 MET A N 1
ATOM 697 C CA . MET A 1 90 ? 11.532 -8.292 0.300 1.00 97.69 90 MET A CA 1
ATOM 698 C C . MET A 1 90 ? 12.517 -9.345 -0.228 1.00 97.69 90 MET A C 1
ATOM 700 O O . MET A 1 90 ? 13.468 -9.715 0.458 1.00 97.69 90 MET A O 1
ATOM 704 N N . THR A 1 91 ? 12.308 -9.822 -1.454 1.00 97.94 91 THR A N 1
ATOM 705 C CA . THR A 1 91 ? 13.165 -10.818 -2.119 1.00 97.94 91 THR A CA 1
ATOM 706 C C . THR A 1 91 ? 13.766 -10.291 -3.420 1.00 97.94 91 THR A C 1
ATOM 708 O O . THR A 1 91 ? 14.087 -11.046 -4.324 1.00 97.94 91 THR A O 1
ATOM 711 N N . SER A 1 92 ? 13.941 -8.977 -3.559 1.00 97.75 92 SER A N 1
ATOM 712 C CA . SER A 1 92 ? 14.381 -8.357 -4.818 1.00 97.75 92 SER A CA 1
ATOM 713 C C . SER A 1 92 ? 15.849 -8.574 -5.200 1.00 97.75 92 SER A C 1
ATOM 715 O O . SER A 1 92 ? 16.267 -8.060 -6.230 1.00 97.75 92 SER A O 1
ATOM 717 N N . GLY A 1 93 ? 16.656 -9.240 -4.368 1.00 96.62 93 GLY A N 1
ATOM 718 C CA . GLY A 1 93 ? 18.112 -9.320 -4.559 1.00 96.62 93 GLY A CA 1
ATOM 719 C C . GLY A 1 93 ? 18.859 -8.011 -4.244 1.00 96.62 93 GLY A C 1
ATOM 720 O O . GLY A 1 93 ? 20.062 -7.887 -4.476 1.00 96.62 93 GLY A O 1
ATOM 721 N N . TYR A 1 94 ? 18.176 -6.991 -3.708 1.00 96.62 94 TYR A N 1
ATOM 722 C CA . TYR A 1 94 ? 18.844 -5.795 -3.186 1.00 96.62 94 TYR A CA 1
ATOM 723 C C . TYR A 1 94 ? 19.433 -6.040 -1.791 1.00 96.62 94 TYR A C 1
ATOM 725 O O . TYR A 1 94 ? 18.892 -6.792 -0.979 1.00 96.62 94 TYR A O 1
ATOM 733 N N . ALA A 1 95 ? 20.571 -5.387 -1.518 1.00 93.81 95 ALA A N 1
ATOM 734 C CA . ALA A 1 95 ? 21.418 -5.619 -0.337 1.00 93.81 95 ALA A CA 1
ATOM 735 C C . ALA A 1 95 ? 21.941 -7.070 -0.206 1.00 93.81 95 ALA A C 1
ATOM 737 O O . ALA A 1 95 ? 22.279 -7.538 0.888 1.00 93.81 95 ALA A O 1
ATOM 738 N N . ARG A 1 96 ? 22.007 -7.777 -1.340 1.00 91.69 96 ARG A N 1
ATOM 739 C CA . ARG A 1 96 ? 22.385 -9.183 -1.469 1.00 91.69 96 ARG A CA 1
ATOM 740 C C . ARG A 1 96 ? 23.150 -9.427 -2.780 1.00 91.69 96 ARG A C 1
ATOM 742 O O . ARG A 1 96 ? 22.956 -8.659 -3.727 1.00 91.69 96 ARG A O 1
ATOM 749 N N . PRO A 1 97 ? 24.052 -10.425 -2.830 1.00 92.50 97 PRO A N 1
ATOM 750 C CA . PRO A 1 97 ? 24.648 -10.886 -4.082 1.00 92.50 97 PRO A CA 1
ATOM 751 C C . PRO A 1 97 ? 23.670 -11.697 -4.948 1.00 92.50 97 PRO A C 1
ATOM 753 O O . PRO A 1 97 ? 23.832 -11.703 -6.165 1.00 92.50 97 PRO A O 1
ATOM 756 N N . GLU A 1 98 ? 22.676 -12.350 -4.340 1.00 93.75 98 GLU A N 1
ATOM 757 C CA . GLU A 1 98 ? 21.676 -13.176 -5.021 1.00 93.75 98 GLU A CA 1
ATOM 758 C C . GLU A 1 98 ? 20.747 -12.369 -5.949 1.00 93.75 98 GLU A C 1
ATOM 760 O O . GLU A 1 98 ? 20.563 -11.152 -5.807 1.00 93.75 98 GLU A O 1
ATOM 765 N N . GLY A 1 99 ? 20.146 -13.071 -6.908 1.00 94.88 99 GLY A N 1
ATOM 766 C CA . GLY A 1 99 ? 19.150 -12.543 -7.826 1.00 94.88 99 GLY A CA 1
ATOM 767 C C . GLY A 1 99 ? 17.748 -12.402 -7.207 1.00 94.88 99 GLY A C 1
ATOM 768 O O . GLY A 1 99 ? 17.498 -12.794 -6.061 1.00 94.88 99 GLY A O 1
ATOM 769 N N . PRO A 1 100 ? 16.796 -11.825 -7.959 1.00 97.00 100 PRO A N 1
ATOM 770 C CA . PRO A 1 100 ? 15.414 -11.676 -7.513 1.00 97.00 100 PRO A CA 1
ATOM 771 C C . PRO A 1 100 ? 14.749 -13.035 -7.247 1.00 97.00 100 PRO A C 1
ATOM 773 O O . PRO A 1 100 ? 14.799 -13.933 -8.079 1.00 97.00 100 PRO A O 1
ATOM 776 N N . GLY A 1 101 ? 14.104 -13.169 -6.090 1.00 97.12 101 GLY A N 1
ATOM 777 C CA . GLY A 1 101 ? 13.399 -14.374 -5.646 1.00 97.12 101 GLY A CA 1
ATOM 778 C C . GLY A 1 101 ? 14.255 -15.367 -4.853 1.00 97.12 101 GLY A C 1
ATOM 779 O O . GLY A 1 101 ? 13.697 -16.253 -4.213 1.00 97.12 101 GLY A O 1
ATOM 780 N N . GLU A 1 102 ? 15.579 -15.206 -4.834 1.00 96.94 102 GLU A N 1
ATOM 781 C CA . GLU A 1 102 ? 16.498 -16.211 -4.280 1.00 96.94 102 GLU A CA 1
ATOM 782 C C . GLU A 1 102 ? 16.737 -16.071 -2.768 1.00 96.94 102 GLU A C 1
ATOM 784 O O . GLU A 1 102 ? 16.953 -17.069 -2.081 1.00 96.94 102 GLU A O 1
ATOM 789 N N . ALA A 1 103 ? 16.679 -14.851 -2.221 1.00 96.94 103 ALA A N 1
ATOM 790 C CA . ALA A 1 103 ? 16.936 -14.603 -0.803 1.00 96.94 103 ALA A CA 1
ATOM 791 C C . ALA A 1 103 ? 16.093 -13.455 -0.234 1.00 96.94 103 ALA A C 1
ATOM 793 O O . ALA A 1 103 ? 15.848 -12.445 -0.896 1.00 96.94 103 ALA A O 1
ATOM 794 N N . PHE A 1 104 ? 15.700 -13.583 1.038 1.00 97.81 104 PHE A N 1
ATOM 795 C CA . PHE A 1 104 ? 15.057 -12.504 1.787 1.00 97.81 104 PHE A CA 1
ATOM 796 C C . PHE A 1 104 ? 16.078 -11.453 2.243 1.00 97.81 104 PHE A C 1
ATOM 798 O O . PHE A 1 104 ? 17.138 -11.760 2.801 1.00 97.81 104 PHE A O 1
ATOM 805 N N . SER A 1 105 ? 15.728 -10.185 2.052 1.00 97.62 105 SER A N 1
ATOM 806 C CA . SER A 1 105 ? 16.517 -9.032 2.467 1.00 97.62 105 SER A CA 1
ATOM 807 C C . SER A 1 105 ? 15.614 -7.825 2.691 1.00 97.62 105 SER A C 1
ATOM 809 O O . SER A 1 105 ? 15.230 -7.122 1.754 1.00 97.62 105 SER A O 1
ATOM 811 N N . TYR A 1 106 ? 15.273 -7.563 3.952 1.00 97.19 106 TYR A N 1
ATOM 812 C CA . TYR A 1 106 ? 14.480 -6.393 4.312 1.00 97.19 106 TYR A CA 1
ATOM 813 C C . TYR A 1 106 ? 15.254 -5.099 4.027 1.00 97.19 106 TYR A C 1
ATOM 815 O O . TYR A 1 106 ? 16.290 -4.845 4.644 1.00 97.19 106 TYR A O 1
ATOM 823 N N . ASN A 1 107 ? 14.759 -4.268 3.105 1.00 95.94 107 ASN A N 1
ATOM 824 C CA . ASN A 1 107 ? 15.409 -3.009 2.752 1.00 95.94 107 ASN A CA 1
ATOM 825 C C . ASN A 1 107 ? 14.424 -1.980 2.170 1.00 95.94 107 ASN A C 1
ATOM 827 O O . ASN A 1 107 ? 13.526 -2.315 1.399 1.00 95.94 107 ASN A O 1
ATOM 831 N N . ASP A 1 108 ? 14.624 -0.702 2.495 1.00 95.00 108 ASP A N 1
ATOM 832 C CA . ASP A 1 108 ? 13.762 0.372 1.984 1.00 95.00 108 ASP A CA 1
ATOM 833 C C . ASP A 1 108 ? 14.091 0.767 0.533 1.00 95.00 108 ASP A C 1
ATOM 835 O O . ASP A 1 108 ? 13.269 1.404 -0.123 1.00 95.00 108 ASP A O 1
ATOM 839 N N . PHE A 1 109 ? 15.251 0.371 -0.006 1.00 95.56 109 PHE A N 1
ATOM 840 C CA . PHE A 1 109 ? 15.628 0.668 -1.393 1.00 95.56 109 PHE A CA 1
ATOM 841 C C . PHE A 1 109 ? 14.683 -0.017 -2.396 1.00 95.56 109 PHE A C 1
ATOM 843 O O . PHE A 1 109 ? 14.169 0.634 -3.307 1.00 95.56 109 PHE A O 1
ATOM 850 N N . ALA A 1 110 ? 14.350 -1.291 -2.163 1.00 97.12 110 ALA A N 1
ATOM 851 C CA . ALA A 1 110 ? 13.335 -2.030 -2.914 1.00 97.12 110 ALA A CA 1
ATOM 852 C C . ALA A 1 110 ? 11.963 -1.340 -2.849 1.00 97.12 110 ALA A C 1
ATOM 854 O O . ALA A 1 110 ? 11.284 -1.158 -3.857 1.00 97.12 110 ALA A O 1
ATOM 855 N N . ILE A 1 111 ? 11.572 -0.877 -1.664 1.00 97.75 111 ILE A N 1
ATOM 856 C CA . ILE A 1 111 ? 10.273 -0.231 -1.452 1.00 97.75 111 ILE A CA 1
ATOM 857 C C . ILE A 1 111 ? 10.217 1.158 -2.091 1.00 97.75 111 ILE A C 1
ATOM 859 O O . ILE A 1 111 ? 9.152 1.593 -2.528 1.00 97.75 111 ILE A O 1
ATOM 863 N N . GLN A 1 112 ? 11.349 1.848 -2.223 1.00 97.00 112 GLN A N 1
ATOM 864 C CA . GLN A 1 112 ? 11.423 3.062 -3.030 1.00 97.00 112 GLN A CA 1
ATOM 865 C C . GLN A 1 112 ? 11.231 2.767 -4.520 1.00 97.00 112 GLN A C 1
ATOM 867 O O . GLN A 1 112 ? 10.454 3.468 -5.165 1.00 97.00 112 GLN A O 1
ATOM 872 N N . LEU A 1 113 ? 11.851 1.715 -5.070 1.00 97.81 113 LEU A N 1
ATOM 873 C CA . LEU A 1 113 ? 11.600 1.312 -6.461 1.00 97.81 113 LEU A CA 1
ATOM 874 C C . LEU A 1 113 ? 10.133 0.910 -6.682 1.00 97.81 113 LEU A C 1
ATOM 876 O O . LEU A 1 113 ? 9.549 1.276 -7.701 1.00 97.81 113 LEU A O 1
ATOM 880 N N . TYR A 1 114 ? 9.512 0.237 -5.709 1.00 98.38 114 TYR A N 1
ATOM 881 C CA . TYR A 1 114 ? 8.088 -0.106 -5.754 1.00 98.38 114 TYR A CA 1
ATOM 882 C C . TYR A 1 114 ? 7.251 1.169 -5.867 1.00 98.38 114 TYR A C 1
ATOM 884 O O . TYR A 1 114 ? 6.543 1.361 -6.855 1.00 98.38 114 TYR A O 1
ATOM 892 N N 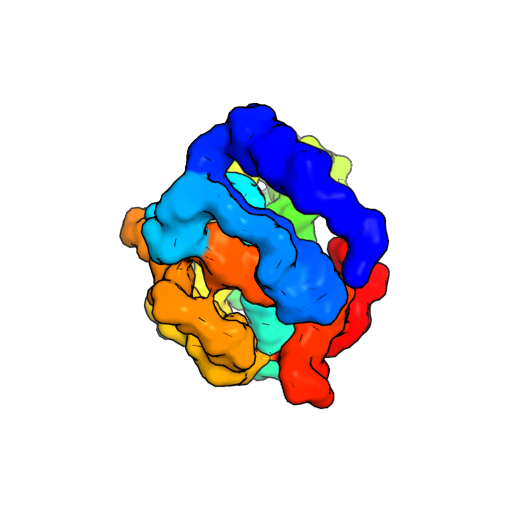. GLN A 1 115 ? 7.378 2.084 -4.905 1.00 97.62 115 GLN A N 1
ATOM 893 C CA . GLN A 1 115 ? 6.612 3.331 -4.895 1.00 97.62 115 GLN A CA 1
ATOM 894 C C . GLN A 1 115 ? 6.859 4.176 -6.146 1.00 97.62 115 GLN A C 1
ATOM 896 O O . GLN A 1 115 ? 5.931 4.788 -6.668 1.00 97.62 115 GLN A O 1
ATOM 901 N N . LYS A 1 116 ? 8.097 4.218 -6.646 1.00 97.44 116 LYS A N 1
ATOM 902 C CA . LYS A 1 116 ? 8.427 4.904 -7.899 1.00 97.44 116 LYS A CA 1
ATOM 903 C C . LYS A 1 116 ? 7.736 4.287 -9.095 1.00 97.44 116 LYS A C 1
ATOM 905 O O . LYS A 1 116 ? 7.090 4.998 -9.852 1.00 97.44 116 LYS A O 1
ATOM 910 N N . THR A 1 117 ? 7.789 2.973 -9.231 1.00 98.62 117 THR A N 1
ATOM 911 C CA . THR A 1 117 ? 7.109 2.294 -10.336 1.00 98.62 117 THR A CA 1
ATOM 912 C C . THR A 1 117 ? 5.597 2.504 -10.258 1.00 98.62 117 THR A C 1
ATOM 914 O O . THR A 1 117 ? 4.985 2.938 -11.232 1.00 98.62 117 THR A O 1
ATOM 917 N N . LEU A 1 118 ? 5.002 2.284 -9.085 1.00 98.38 118 LEU A N 1
ATOM 918 C CA . LEU A 1 118 ? 3.556 2.365 -8.900 1.00 98.38 118 LEU A CA 1
ATOM 919 C C . LEU A 1 118 ? 3.013 3.787 -9.122 1.00 98.38 118 LEU A C 1
ATOM 921 O O . LEU A 1 118 ? 2.049 3.971 -9.858 1.00 98.38 118 LEU A O 1
ATOM 925 N N . PHE A 1 119 ? 3.634 4.814 -8.543 1.00 98.12 119 PHE A N 1
ATOM 926 C CA . PHE A 1 119 ? 3.118 6.178 -8.687 1.00 98.12 119 PHE A CA 1
ATOM 927 C C . PHE A 1 119 ? 3.582 6.863 -9.981 1.00 98.12 119 PHE A C 1
ATOM 929 O O . PHE A 1 119 ? 2.765 7.495 -10.642 1.00 98.12 119 PHE A O 1
ATOM 936 N N . ASP A 1 120 ? 4.841 6.698 -10.403 1.00 97.50 120 ASP A N 1
ATOM 937 C CA . ASP A 1 120 ? 5.399 7.478 -11.525 1.00 97.50 120 ASP A CA 1
ATOM 938 C C . ASP A 1 120 ? 5.203 6.820 -12.889 1.00 97.50 120 ASP A C 1
ATOM 940 O O . ASP A 1 120 ? 5.191 7.509 -13.909 1.00 97.50 120 ASP A O 1
ATOM 944 N N . LYS A 1 121 ? 5.107 5.487 -12.935 1.00 98.44 121 LYS A N 1
ATOM 945 C CA . LYS A 1 121 ? 5.031 4.734 -14.197 1.00 98.44 121 LYS A CA 1
ATOM 946 C C . LYS A 1 121 ? 3.658 4.122 -14.431 1.00 98.44 121 LYS A C 1
ATOM 948 O O . LYS A 1 121 ? 3.197 4.147 -15.569 1.00 98.44 121 LYS A O 1
ATOM 953 N N . VAL A 1 122 ? 3.019 3.614 -13.376 1.00 98.62 122 VAL A N 1
ATOM 954 C CA . VAL A 1 122 ? 1.686 2.998 -13.448 1.00 98.62 122 VAL A CA 1
ATOM 955 C C . VAL A 1 122 ? 0.598 4.068 -13.352 1.00 98.62 122 VAL A C 1
ATOM 957 O O . VAL A 1 122 ? -0.080 4.326 -14.342 1.00 98.62 122 VAL A O 1
ATOM 960 N N . PHE A 1 123 ? 0.456 4.737 -12.203 1.00 98.38 123 PHE A N 1
ATOM 961 C CA . PHE A 1 123 ? -0.632 5.701 -12.004 1.00 98.38 123 PHE A CA 1
ATOM 962 C C . PHE A 1 123 ? -0.395 7.060 -12.661 1.00 98.38 123 PHE A C 1
ATOM 964 O O . PHE A 1 123 ? -1.351 7.666 -13.134 1.00 98.38 123 PHE A O 1
ATOM 971 N N . LYS A 1 124 ? 0.856 7.536 -12.705 1.00 97.62 124 LYS A N 1
ATOM 972 C CA . LYS A 1 124 ? 1.244 8.843 -13.270 1.00 97.62 124 LYS A CA 1
ATOM 973 C C . LYS A 1 124 ? 0.451 10.012 -12.666 1.00 97.62 124 LYS A C 1
ATOM 975 O O . LYS A 1 124 ? 0.032 10.924 -13.373 1.00 97.62 124 LYS A O 1
ATOM 980 N N . GLN A 1 125 ? 0.231 9.955 -11.356 1.00 95.94 125 GLN A N 1
ATOM 981 C CA . GLN A 1 125 ? -0.576 10.899 -10.581 1.00 95.94 125 GLN A CA 1
ATOM 982 C C . GLN A 1 125 ? 0.121 11.218 -9.258 1.00 95.94 125 GLN A C 1
ATOM 984 O O . GLN A 1 125 ? 0.997 10.466 -8.817 1.00 95.94 125 GLN A O 1
ATOM 989 N N . ASP A 1 126 ? -0.294 12.307 -8.604 1.00 96.75 126 ASP A N 1
ATOM 990 C CA . ASP A 1 126 ? 0.076 12.540 -7.209 1.00 96.75 126 ASP A CA 1
ATOM 991 C C . ASP A 1 126 ? -0.301 11.308 -6.354 1.00 96.75 126 ASP A C 1
ATOM 993 O O . ASP A 1 126 ? -1.385 10.747 -6.539 1.00 96.75 126 ASP A O 1
ATOM 997 N N . PRO A 1 127 ? 0.557 10.846 -5.422 1.00 97.81 127 PRO A N 1
ATOM 998 C CA . PRO A 1 127 ? 0.277 9.644 -4.646 1.00 97.81 127 PRO A CA 1
ATOM 999 C C . PRO A 1 127 ? -1.033 9.674 -3.854 1.00 97.81 127 PRO A C 1
ATOM 1001 O O . PRO A 1 127 ? -1.675 8.631 -3.721 1.00 97.81 127 PRO A O 1
ATOM 1004 N N . LYS A 1 128 ? -1.453 10.836 -3.335 1.00 97.62 128 LYS A N 1
ATOM 1005 C CA . LYS A 1 128 ? -2.730 10.959 -2.625 1.00 97.62 128 LYS A CA 1
ATOM 1006 C C . LYS A 1 128 ? -3.890 10.859 -3.608 1.00 97.62 128 LYS A C 1
ATOM 1008 O O . LYS A 1 128 ? -4.816 10.095 -3.351 1.00 97.62 128 LYS A O 1
ATOM 1013 N N . GLU A 1 129 ? -3.835 11.590 -4.719 1.00 98.00 129 GLU A N 1
ATOM 1014 C CA . GLU A 1 129 ? -4.867 11.533 -5.765 1.00 98.00 129 GLU A CA 1
ATOM 1015 C C . GLU A 1 129 ? -5.018 10.119 -6.329 1.00 98.00 129 GLU A C 1
ATOM 1017 O O . GLU A 1 129 ? -6.133 9.616 -6.455 1.00 98.00 129 GLU A O 1
ATOM 1022 N N . ALA A 1 130 ? -3.897 9.443 -6.585 1.00 98.19 130 ALA A N 1
ATOM 1023 C CA . ALA A 1 130 ? -3.885 8.057 -7.015 1.00 98.19 130 ALA A CA 1
ATOM 1024 C C . ALA A 1 130 ? -4.497 7.137 -5.952 1.00 98.19 130 ALA A C 1
ATOM 1026 O O . ALA A 1 130 ? -5.330 6.295 -6.276 1.00 98.19 130 ALA A O 1
ATOM 1027 N N . ALA A 1 131 ? -4.100 7.261 -4.685 1.00 98.44 131 ALA A N 1
ATOM 1028 C CA . ALA A 1 131 ? -4.567 6.348 -3.648 1.00 98.44 131 ALA A CA 1
ATOM 1029 C C . ALA A 1 131 ? -6.069 6.497 -3.352 1.00 98.44 131 ALA A C 1
ATOM 1031 O O . ALA A 1 131 ? -6.757 5.500 -3.132 1.00 98.44 131 ALA A O 1
ATOM 1032 N N . GLU A 1 132 ? -6.577 7.729 -3.364 1.00 98.19 132 GLU A N 1
ATOM 1033 C CA . GLU A 1 132 ? -7.924 8.074 -2.901 1.00 98.19 132 GLU A CA 1
ATOM 1034 C C . GLU A 1 132 ? -8.955 8.243 -4.021 1.00 98.19 132 GLU A C 1
ATOM 1036 O O . GLU A 1 132 ? -10.018 8.822 -3.793 1.00 98.19 132 GLU A O 1
ATOM 1041 N N . GLN A 1 133 ? -8.698 7.710 -5.219 1.00 98.12 133 GLN A N 1
ATOM 1042 C CA . GLN A 1 133 ? -9.753 7.634 -6.228 1.00 98.12 133 GLN A CA 1
ATOM 1043 C C . GLN A 1 133 ? -10.975 6.856 -5.690 1.00 98.12 133 GLN A C 1
ATOM 1045 O O . GLN A 1 133 ? -10.800 5.897 -4.925 1.00 98.12 133 GLN A O 1
ATOM 1050 N N . PRO A 1 134 ? -12.215 7.222 -6.082 1.00 97.12 134 PRO A N 1
ATOM 1051 C CA . PRO A 1 134 ? -13.433 6.590 -5.563 1.00 97.12 134 PRO A CA 1
ATOM 1052 C C . PRO A 1 134 ? -13.509 5.071 -5.762 1.00 97.12 134 PRO A C 1
ATOM 1054 O O . PRO A 1 134 ? -14.120 4.385 -4.952 1.00 97.12 134 PRO A O 1
ATOM 1057 N N . ASN A 1 135 ? -12.878 4.540 -6.811 1.00 96.44 135 ASN A N 1
ATOM 1058 C CA . ASN A 1 135 ? -12.796 3.107 -7.110 1.00 96.44 135 ASN A CA 1
ATOM 1059 C C . ASN A 1 135 ? -11.613 2.390 -6.417 1.00 96.44 135 ASN A C 1
ATOM 1061 O O . ASN A 1 135 ? -11.409 1.203 -6.653 1.00 96.44 135 ASN A O 1
ATOM 1065 N N . ARG A 1 136 ? -10.832 3.096 -5.585 1.00 98.00 136 ARG A N 1
ATOM 1066 C CA . ARG A 1 136 ? -9.695 2.576 -4.804 1.00 98.00 136 ARG A CA 1
ATOM 1067 C C . ARG A 1 136 ? -9.942 2.792 -3.304 1.00 98.00 136 ARG A C 1
ATOM 1069 O O . ARG A 1 136 ? -11.014 2.463 -2.800 1.00 98.00 136 ARG A O 1
ATOM 1076 N N . LEU A 1 137 ? -8.992 3.377 -2.563 1.00 98.38 137 LEU A N 1
ATOM 1077 C CA . LEU A 1 137 ? -9.162 3.649 -1.127 1.00 98.38 137 LEU A CA 1
ATOM 1078 C C . LEU A 1 137 ? -10.117 4.819 -0.847 1.00 98.38 137 LEU A C 1
ATOM 1080 O O . LEU A 1 137 ? -10.554 4.978 0.293 1.00 98.38 137 LEU A O 1
ATOM 1084 N N . GLY A 1 138 ? -10.491 5.604 -1.865 1.00 97.62 138 GLY A N 1
ATOM 1085 C CA . GLY A 1 138 ? -11.515 6.643 -1.736 1.00 97.62 138 GLY A CA 1
ATOM 1086 C C . GLY A 1 138 ? -12.876 6.086 -1.306 1.00 97.62 138 GLY A C 1
ATOM 1087 O O . GLY A 1 138 ? -13.598 6.747 -0.562 1.00 97.62 138 GLY A O 1
ATOM 1088 N N . ALA A 1 139 ? -13.187 4.832 -1.660 1.00 97.44 139 ALA A N 1
ATOM 1089 C CA . ALA A 1 139 ? -14.406 4.139 -1.232 1.00 97.44 139 ALA A CA 1
ATOM 1090 C C . ALA A 1 139 ? -14.545 4.029 0.300 1.00 97.44 139 ALA A C 1
ATOM 1092 O O . ALA A 1 139 ? -15.657 3.895 0.817 1.00 97.44 139 ALA A O 1
ATOM 1093 N N . LEU A 1 140 ? -13.428 4.100 1.034 1.00 97.75 140 LEU A N 1
ATOM 1094 C CA . LEU A 1 140 ? -13.392 3.919 2.486 1.00 97.75 140 LEU A CA 1
ATOM 1095 C C . LEU A 1 140 ? -13.848 5.159 3.268 1.00 97.75 140 LEU A C 1
ATOM 1097 O O . LEU A 1 140 ? -14.013 5.073 4.484 1.00 97.75 140 LEU A O 1
ATOM 1101 N N . ASN A 1 141 ? -14.067 6.298 2.597 1.00 95.38 141 ASN A N 1
ATOM 1102 C CA . ASN A 1 141 ? -14.455 7.569 3.221 1.00 95.38 141 ASN A CA 1
ATOM 1103 C C . ASN A 1 141 ? -13.537 7.941 4.401 1.00 95.38 141 ASN A C 1
ATOM 1105 O O . ASN A 1 141 ? -13.987 8.094 5.541 1.00 95.38 141 ASN A O 1
ATOM 1109 N N . LEU A 1 142 ? -12.233 8.034 4.128 1.00 97.19 142 LEU A N 1
ATOM 1110 C CA . LEU A 1 142 ? -11.242 8.471 5.112 1.00 97.19 142 LEU A CA 1
ATOM 1111 C C . LEU A 1 142 ? -11.572 9.903 5.582 1.00 97.19 142 LEU A C 1
ATOM 1113 O O . LEU A 1 142 ? -11.805 10.790 4.766 1.00 97.19 142 LEU A O 1
ATOM 1117 N N . GLU A 1 143 ? -11.593 10.135 6.895 1.00 96.00 143 GLU A N 1
ATOM 1118 C CA . GLU A 1 143 ? -11.980 11.407 7.522 1.00 96.00 143 GLU A CA 1
ATOM 1119 C C . GLU A 1 143 ? -10.974 12.517 7.244 1.00 96.00 143 GLU A C 1
ATOM 1121 O O . GLU A 1 143 ? -11.344 13.655 6.950 1.00 96.00 143 GLU A O 1
ATOM 1126 N N . ARG A 1 144 ? -9.684 12.206 7.385 1.00 96.94 144 ARG A N 1
ATOM 1127 C CA . ARG A 1 144 ? -8.603 13.139 7.073 1.00 96.94 144 ARG A CA 1
ATOM 1128 C C . ARG A 1 144 ? -7.946 12.768 5.766 1.00 96.94 144 ARG A C 1
ATOM 1130 O O . ARG A 1 144 ? -7.516 13.684 5.075 1.00 96.94 144 ARG A O 1
ATOM 1137 N N . GLY A 1 145 ? -7.866 11.484 5.442 1.00 97.69 145 GLY A N 1
ATOM 1138 C CA . GLY A 1 145 ? -7.189 10.978 4.255 1.00 97.69 145 GLY A CA 1
ATOM 1139 C C . GLY A 1 145 ? -5.689 10.764 4.461 1.00 97.69 145 GLY A C 1
ATOM 1140 O O . GLY A 1 145 ? -5.106 11.085 5.501 1.00 97.69 145 GLY A O 1
ATOM 1141 N N . LEU A 1 146 ? -5.051 10.219 3.436 1.00 98.19 146 LEU A N 1
ATOM 1142 C CA . LEU A 1 146 ? -3.639 9.893 3.346 1.00 98.19 146 LEU A CA 1
ATOM 1143 C C . LEU A 1 146 ? -2.814 11.126 2.971 1.00 98.19 146 LEU A C 1
ATOM 1145 O O . LEU A 1 146 ? -3.283 12.072 2.331 1.00 98.19 146 LEU A O 1
ATOM 1149 N N . SER A 1 147 ? -1.576 11.175 3.450 1.00 97.94 147 SER A N 1
ATOM 1150 C CA . SER A 1 147 ? -0.547 12.121 3.006 1.00 97.94 147 SER A CA 1
ATOM 1151 C C . SER A 1 147 ? 0.689 11.319 2.666 1.00 97.94 147 SER A C 1
ATOM 1153 O O . SER A 1 147 ? 1.017 10.357 3.356 1.00 97.94 147 SER A O 1
ATOM 1155 N N . PHE A 1 148 ? 1.367 11.733 1.609 1.00 97.44 148 PHE A N 1
ATOM 1156 C CA . PHE A 1 148 ? 2.629 11.165 1.189 1.00 97.44 148 PHE A CA 1
ATOM 1157 C C . PHE A 1 148 ? 3.650 12.288 1.221 1.00 97.44 148 PHE A C 1
ATOM 1159 O O . PHE A 1 148 ? 3.474 13.317 0.572 1.00 97.44 148 PHE A O 1
ATOM 1166 N N . ARG A 1 149 ? 4.707 12.117 2.013 1.00 95.50 149 ARG A N 1
ATOM 1167 C CA . ARG A 1 149 ? 5.753 13.133 2.124 1.00 95.50 149 ARG A CA 1
ATOM 1168 C C . ARG A 1 149 ? 6.479 13.305 0.792 1.00 95.50 149 ARG A C 1
ATOM 1170 O O . ARG A 1 149 ? 6.885 12.317 0.178 1.00 95.50 149 ARG A O 1
ATOM 1177 N N . GLU A 1 150 ? 6.705 14.551 0.392 1.00 90.44 150 GLU A N 1
ATOM 1178 C CA . GLU A 1 150 ? 7.469 14.874 -0.811 1.00 90.44 150 GLU A CA 1
ATOM 1179 C C . GLU A 1 150 ? 8.868 14.221 -0.790 1.00 90.44 150 GLU A C 1
ATOM 1181 O O . GLU A 1 150 ? 9.485 14.017 0.262 1.00 90.44 150 GLU A O 1
ATOM 1186 N N . GLY A 1 151 ? 9.354 13.813 -1.962 1.00 87.94 151 GLY A N 1
ATOM 1187 C CA . GLY A 1 151 ? 10.665 13.189 -2.149 1.00 87.94 151 GLY A CA 1
ATOM 1188 C C . GLY A 1 151 ? 10.720 11.684 -1.863 1.00 87.94 151 GLY A C 1
ATOM 1189 O O . GLY A 1 151 ? 11.245 10.941 -2.688 1.00 87.94 151 GLY A O 1
ATOM 1190 N N . ASN A 1 152 ? 10.178 11.205 -0.734 1.00 89.38 152 ASN A N 1
ATOM 1191 C CA . ASN A 1 152 ? 10.284 9.783 -0.341 1.00 89.38 152 ASN A CA 1
ATOM 1192 C C . ASN A 1 152 ? 8.961 9.039 -0.137 1.00 89.38 152 ASN A C 1
ATOM 1194 O O . ASN A 1 152 ? 9.000 7.856 0.207 1.00 89.38 152 ASN A O 1
ATOM 1198 N N . ARG A 1 153 ? 7.824 9.715 -0.345 1.00 94.00 153 ARG A N 1
ATOM 1199 C CA . ARG A 1 153 ? 6.461 9.157 -0.320 1.00 94.00 153 ARG A CA 1
ATOM 1200 C C . ARG A 1 153 ? 6.100 8.438 0.972 1.00 94.00 153 ARG A C 1
ATOM 1202 O O . ARG A 1 153 ? 5.235 7.572 0.991 1.00 94.00 153 ARG A O 1
ATOM 1209 N N . ARG A 1 154 ? 6.734 8.813 2.084 1.00 94.69 154 ARG A N 1
ATOM 1210 C CA . ARG A 1 154 ? 6.397 8.229 3.382 1.00 94.69 154 ARG A CA 1
ATOM 1211 C C . ARG A 1 154 ? 4.951 8.562 3.732 1.00 94.69 154 ARG A C 1
ATOM 1213 O O . ARG A 1 154 ? 4.589 9.739 3.747 1.00 94.69 154 ARG A O 1
ATOM 1220 N N . LEU A 1 155 ? 4.156 7.519 3.957 1.00 97.88 155 LEU A N 1
ATOM 1221 C CA . LEU A 1 155 ? 2.724 7.628 4.194 1.00 97.88 155 LEU A CA 1
ATOM 1222 C C . LEU A 1 155 ? 2.444 8.043 5.637 1.00 97.88 155 LEU A C 1
ATOM 1224 O O . LEU A 1 155 ? 2.939 7.428 6.586 1.00 97.88 155 LEU A O 1
ATOM 1228 N N . SER A 1 156 ? 1.572 9.035 5.772 1.00 98.31 156 SER A N 1
ATOM 1229 C CA . SER A 1 156 ? 0.979 9.450 7.034 1.00 98.31 156 SER A CA 1
ATOM 1230 C C . SER A 1 156 ? -0.545 9.384 6.971 1.00 98.31 156 SER A C 1
ATOM 1232 O O . SER A 1 156 ? -1.153 9.792 5.980 1.00 98.31 156 SER A O 1
ATOM 1234 N N . ALA A 1 157 ? -1.167 8.922 8.051 1.00 98.38 157 ALA A N 1
ATOM 1235 C CA . ALA A 1 157 ? -2.618 8.824 8.201 1.00 98.38 157 ALA A CA 1
ATOM 1236 C C . ALA A 1 157 ? -3.013 8.971 9.675 1.00 98.38 157 ALA A C 1
ATOM 1238 O O . ALA A 1 157 ? -2.190 8.749 10.567 1.00 98.38 157 ALA A O 1
ATOM 1239 N N . SER A 1 158 ? -4.264 9.351 9.936 1.00 98.12 158 SER A N 1
ATOM 1240 C CA . SER A 1 158 ? -4.815 9.341 11.295 1.00 98.12 158 SER A CA 1
ATOM 1241 C C . SER A 1 158 ? -5.009 7.903 11.796 1.00 98.12 158 SER A C 1
ATOM 1243 O O . SER A 1 158 ? -5.068 6.963 10.996 1.00 98.12 158 SER A O 1
ATOM 1245 N N . ALA A 1 159 ? -5.127 7.712 13.114 1.00 97.81 159 ALA A N 1
ATOM 1246 C CA . ALA A 1 159 ? -5.415 6.390 13.674 1.00 97.81 159 ALA A CA 1
ATOM 1247 C C . ALA A 1 159 ? -6.762 5.850 13.167 1.00 97.81 159 ALA A C 1
ATOM 1249 O O . ALA A 1 159 ? -6.855 4.672 12.832 1.00 97.81 159 ALA A O 1
ATOM 1250 N N . LYS A 1 160 ? -7.777 6.717 13.040 1.00 96.94 160 LYS A N 1
ATOM 1251 C CA . LYS A 1 160 ? -9.100 6.341 12.517 1.00 96.94 160 LYS A CA 1
ATOM 1252 C C . LYS A 1 160 ? -9.056 5.944 11.045 1.00 96.94 160 LYS A C 1
ATOM 1254 O O . LYS A 1 160 ? -9.645 4.936 10.670 1.00 96.94 160 LYS A O 1
ATOM 1259 N N . ASP A 1 161 ? -8.333 6.688 10.212 1.00 98.06 161 ASP A N 1
ATOM 1260 C CA . ASP A 1 161 ? -8.244 6.386 8.778 1.00 98.06 161 ASP A CA 1
ATOM 1261 C C . ASP A 1 161 ? -7.474 5.101 8.510 1.00 98.06 161 ASP A C 1
ATOM 1263 O O . ASP A 1 161 ? -7.903 4.274 7.707 1.00 98.06 161 ASP A O 1
ATOM 1267 N N . PHE A 1 162 ? -6.379 4.878 9.234 1.00 98.38 162 PHE A N 1
ATOM 1268 C CA . PHE A 1 162 ? -5.657 3.620 9.114 1.00 98.38 162 PHE A CA 1
ATOM 1269 C C . PHE A 1 162 ? -6.483 2.440 9.641 1.00 98.38 162 PHE A C 1
ATOM 1271 O O . PHE A 1 162 ? -6.435 1.351 9.075 1.00 98.38 162 PHE A O 1
ATOM 1278 N N . ALA A 1 163 ? -7.307 2.654 10.672 1.00 97.75 163 ALA A N 1
ATOM 1279 C CA . ALA A 1 163 ? -8.218 1.633 11.171 1.00 97.75 163 ALA A CA 1
ATOM 1280 C C . ALA A 1 163 ? -9.333 1.287 10.166 1.00 97.75 163 ALA A C 1
ATOM 1282 O O . ALA A 1 163 ? -9.713 0.123 10.080 1.00 97.75 163 ALA A O 1
ATOM 1283 N N . ARG A 1 164 ? -9.800 2.238 9.341 1.00 97.94 164 ARG A N 1
ATOM 1284 C CA . ARG A 1 164 ? -10.691 1.944 8.199 1.00 97.94 164 ARG A CA 1
ATOM 1285 C C . ARG A 1 164 ? -10.013 1.047 7.165 1.00 97.94 164 ARG A C 1
ATOM 1287 O O . ARG A 1 164 ? -10.622 0.084 6.712 1.00 97.94 164 ARG A O 1
ATOM 1294 N N . ILE A 1 165 ? -8.749 1.319 6.837 1.00 98.25 165 ILE A N 1
ATOM 1295 C CA . ILE A 1 165 ? -7.955 0.478 5.925 1.00 98.25 165 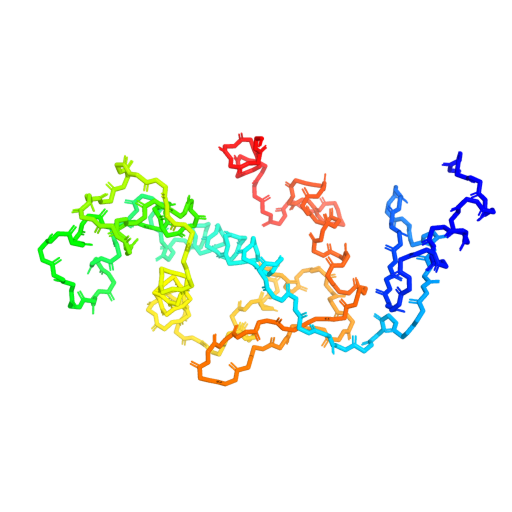ILE A CA 1
ATOM 1296 C C . ILE A 1 165 ? -7.748 -0.924 6.519 1.00 98.25 165 ILE A C 1
ATOM 1298 O O . ILE A 1 165 ? -7.946 -1.925 5.836 1.00 98.25 165 ILE A O 1
ATOM 1302 N N . ALA A 1 166 ? -7.418 -1.019 7.807 1.00 97.44 166 ALA A N 1
ATOM 1303 C CA . ALA A 1 166 ? -7.286 -2.305 8.484 1.00 97.44 166 ALA A CA 1
ATOM 1304 C C . ALA A 1 166 ? -8.618 -3.071 8.530 1.00 97.44 166 ALA A C 1
ATOM 1306 O O . ALA A 1 166 ? -8.646 -4.275 8.290 1.00 97.44 166 ALA A O 1
ATOM 1307 N N . TRP A 1 167 ? -9.733 -2.379 8.784 1.00 97.56 167 TRP A N 1
ATOM 1308 C CA . TRP A 1 167 ? -11.071 -2.966 8.741 1.00 97.56 167 TRP A CA 1
ATOM 1309 C C . TRP A 1 167 ? -11.416 -3.474 7.339 1.00 97.56 167 TRP A C 1
ATOM 1311 O O . TRP A 1 167 ? -11.913 -4.587 7.201 1.00 97.56 167 TRP A O 1
ATOM 1321 N N . PHE A 1 168 ? -11.083 -2.716 6.296 1.00 97.94 168 PHE A N 1
ATOM 1322 C CA . PHE A 1 168 ? -11.220 -3.142 4.905 1.00 97.94 168 PHE A CA 1
ATOM 1323 C C . PHE A 1 168 ? -10.446 -4.435 4.609 1.00 97.94 168 PHE A C 1
ATOM 1325 O O . PHE A 1 168 ? -10.982 -5.346 3.977 1.00 97.94 168 PHE A O 1
ATOM 1332 N N . TRP A 1 169 ? -9.218 -4.562 5.118 1.00 97.69 169 TRP A N 1
ATOM 1333 C CA . TRP A 1 169 ? -8.439 -5.794 4.978 1.00 97.69 169 TRP A CA 1
ATOM 1334 C C . TRP A 1 169 ? -9.037 -6.971 5.754 1.00 97.69 169 TRP A C 1
ATOM 1336 O O . TRP A 1 169 ? -9.115 -8.073 5.216 1.00 97.69 169 TRP A O 1
ATOM 1346 N N . LEU A 1 170 ? -9.508 -6.747 6.986 1.00 96.19 170 LEU A N 1
ATOM 1347 C CA . LEU A 1 170 ? -10.201 -7.771 7.781 1.00 96.19 170 LEU A CA 1
ATOM 1348 C C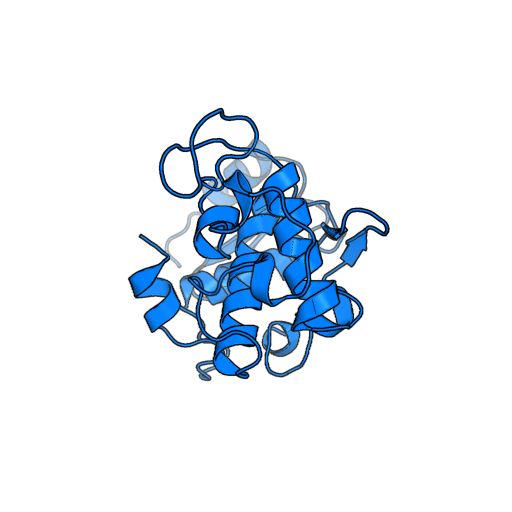 . LEU A 1 170 ? -11.485 -8.262 7.104 1.00 96.19 170 LEU A C 1
ATOM 1350 O O . LEU A 1 170 ? -11.857 -9.421 7.260 1.00 96.19 170 LEU A O 1
ATOM 1354 N N . ASN A 1 171 ? -12.131 -7.395 6.323 1.00 97.12 171 ASN A N 1
ATOM 1355 C CA . ASN A 1 171 ? -13.304 -7.723 5.518 1.00 97.12 171 ASN A CA 1
ATOM 1356 C C . ASN A 1 171 ? -12.937 -8.131 4.088 1.00 97.12 171 ASN A C 1
ATOM 1358 O O . ASN A 1 171 ? -13.781 -8.070 3.200 1.00 97.12 171 ASN A O 1
ATOM 1362 N N . ARG A 1 172 ? -11.686 -8.547 3.853 1.00 97.56 172 ARG A N 1
ATOM 1363 C CA . ARG A 1 172 ? -11.234 -9.161 2.597 1.00 97.56 172 ARG A CA 1
ATOM 1364 C C . ARG A 1 172 ? -11.578 -8.323 1.363 1.00 97.56 172 ARG A C 1
ATOM 1366 O O . ARG A 1 172 ? -11.945 -8.852 0.319 1.00 97.56 172 ARG A O 1
ATOM 1373 N N . GLY A 1 173 ? -11.472 -7.001 1.491 1.00 97.88 173 GLY A N 1
ATOM 1374 C CA . GLY A 1 173 ? -11.723 -6.064 0.399 1.00 97.88 173 GLY A CA 1
ATOM 1375 C C . GLY A 1 173 ? -13.193 -5.677 0.207 1.00 97.88 173 GLY A C 1
ATOM 1376 O O . GLY A 1 173 ? -13.515 -4.964 -0.748 1.00 97.88 173 GLY A O 1
ATOM 1377 N N . ALA A 1 174 ? -14.083 -6.109 1.100 1.00 97.75 174 ALA A N 1
ATOM 1378 C CA . ALA A 1 174 ? -15.462 -5.652 1.150 1.00 97.75 174 ALA A CA 1
ATOM 1379 C C . ALA A 1 174 ? -15.593 -4.372 1.9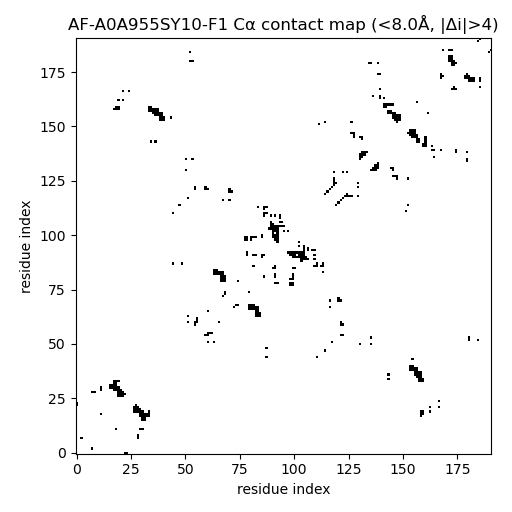90 1.00 97.75 174 ALA A C 1
ATOM 1381 O O . ALA A 1 174 ? -14.989 -4.220 3.056 1.00 97.75 174 ALA A O 1
ATOM 1382 N N . TRP A 1 175 ? -16.424 -3.445 1.520 1.00 97.12 175 TRP A N 1
ATOM 1383 C CA . TRP A 1 175 ? -16.751 -2.207 2.218 1.00 97.12 175 TRP A CA 1
ATOM 1384 C C . TRP A 1 175 ? -18.201 -1.803 1.950 1.00 97.12 175 TRP A C 1
ATOM 1386 O O . TRP A 1 175 ? -18.614 -1.694 0.798 1.00 97.12 175 TRP A O 1
ATOM 1396 N N . ASN A 1 176 ? -18.985 -1.571 3.008 1.00 93.44 176 ASN A N 1
ATOM 1397 C CA . ASN A 1 176 ? -20.397 -1.167 2.919 1.00 93.44 176 ASN A CA 1
ATOM 1398 C C . ASN A 1 176 ? -21.246 -2.032 1.961 1.00 93.44 176 ASN A C 1
ATOM 1400 O O . ASN A 1 176 ? -22.064 -1.513 1.207 1.00 93.44 176 ASN A O 1
ATOM 1404 N N . GLY A 1 177 ? -21.039 -3.353 1.982 1.00 93.12 177 GLY A N 1
ATOM 1405 C CA . GLY A 1 177 ? -21.770 -4.305 1.135 1.00 93.12 177 GLY A CA 1
ATOM 1406 C C . GLY A 1 177 ? -21.260 -4.421 -0.306 1.00 93.12 177 GLY A C 1
ATOM 1407 O O . GLY A 1 177 ? -21.768 -5.255 -1.048 1.00 93.12 177 GLY A O 1
ATOM 1408 N N . ASN A 1 178 ? -20.242 -3.6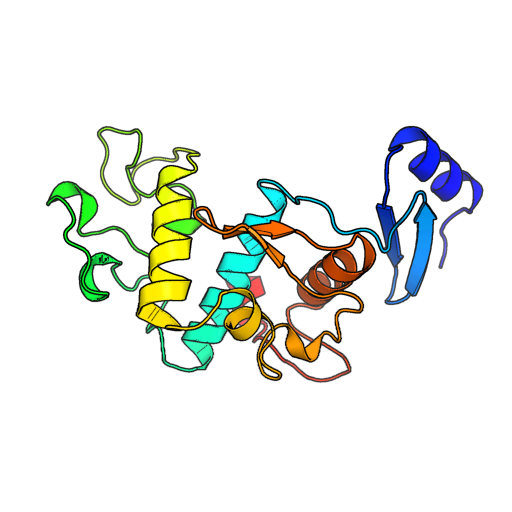46 -0.692 1.00 95.50 178 ASN A N 1
ATOM 1409 C CA . ASN A 1 178 ? -19.622 -3.703 -2.013 1.00 95.50 178 ASN A CA 1
ATOM 1410 C C . ASN A 1 178 ? -18.250 -4.380 -1.939 1.00 95.50 178 ASN A C 1
ATOM 1412 O O . ASN A 1 178 ? -17.433 -4.042 -1.081 1.00 95.50 178 ASN A O 1
ATOM 1416 N N . GLN A 1 179 ? -17.963 -5.283 -2.876 1.00 97.62 179 GLN A N 1
ATOM 1417 C CA . GLN A 1 179 ? -16.629 -5.861 -3.031 1.00 97.62 179 GLN A CA 1
ATOM 1418 C C . GLN A 1 179 ? -15.736 -4.879 -3.798 1.00 97.62 179 GLN A C 1
ATOM 1420 O O . GLN A 1 179 ? -15.709 -4.897 -5.026 1.00 97.62 179 GLN A O 1
ATOM 1425 N N . ALA A 1 180 ? -15.034 -3.995 -3.089 1.00 97.62 180 ALA A N 1
ATOM 1426 C CA . ALA A 1 180 ? -14.186 -2.996 -3.739 1.00 97.62 180 ALA A CA 1
ATOM 1427 C C . ALA A 1 180 ? -12.875 -3.606 -4.257 1.00 97.62 180 ALA A C 1
ATOM 1429 O O . ALA A 1 180 ? -12.399 -3.211 -5.315 1.00 97.62 180 ALA A O 1
ATOM 1430 N N . LEU A 1 181 ? -12.310 -4.588 -3.547 1.00 98.06 181 LEU A N 1
ATOM 1431 C CA . LEU A 1 181 ? -11.136 -5.336 -3.997 1.00 98.06 181 LEU A CA 1
ATOM 1432 C C . LEU A 1 181 ? -11.409 -6.845 -3.914 1.00 98.06 181 LEU A C 1
ATOM 1434 O O . LEU A 1 181 ? -11.803 -7.299 -2.846 1.00 98.06 181 LEU A O 1
ATOM 1438 N N . PRO A 1 182 ? -11.214 -7.642 -4.980 1.00 98.12 182 PRO A N 1
ATOM 1439 C CA . PRO A 1 182 ? -11.555 -9.067 -4.982 1.00 98.12 182 PRO A CA 1
ATOM 1440 C C . PRO A 1 182 ? -10.918 -9.898 -3.859 1.00 98.12 182 PRO A C 1
ATOM 1442 O O . PRO A 1 182 ? -9.720 -9.785 -3.597 1.00 98.12 182 PRO A O 1
ATOM 1445 N N . GLU A 1 183 ? -11.695 -10.821 -3.281 1.00 97.75 183 GLU A N 1
ATOM 1446 C CA . GLU A 1 183 ? -11.245 -11.699 -2.189 1.00 97.75 183 GLU A CA 1
ATOM 1447 C C . GLU A 1 183 ? -10.017 -12.549 -2.535 1.00 97.75 183 GLU A C 1
ATOM 1449 O O . GLU A 1 183 ? -9.203 -12.821 -1.654 1.00 97.75 183 GLU A O 1
ATOM 1454 N N . LYS A 1 184 ? -9.835 -12.902 -3.819 1.00 97.69 184 LYS A N 1
ATOM 1455 C CA . LYS A 1 184 ? -8.685 -13.691 -4.295 1.00 97.69 184 LYS A CA 1
ATOM 1456 C C . LYS A 1 184 ? -7.340 -13.120 -3.833 1.00 97.69 184 LYS A C 1
ATOM 1458 O O . LYS A 1 184 ? -6.425 -13.869 -3.521 1.00 97.69 184 LYS A O 1
ATOM 1463 N N . TYR A 1 185 ? -7.225 -11.793 -3.722 1.00 97.69 185 TYR A N 1
ATOM 1464 C CA . TYR A 1 185 ? -5.989 -11.157 -3.268 1.00 97.69 185 TYR A CA 1
ATOM 1465 C C . TYR A 1 185 ? -5.675 -11.454 -1.799 1.00 97.69 185 TYR A C 1
ATOM 1467 O O . TYR A 1 185 ? -4.512 -11.494 -1.407 1.00 97.69 185 TYR A O 1
ATOM 1475 N N . PHE A 1 186 ? -6.695 -11.685 -0.980 1.00 96.50 186 PHE A N 1
ATOM 1476 C CA . PHE A 1 186 ? -6.522 -12.059 0.416 1.00 96.50 186 PHE A CA 1
ATOM 1477 C C . PHE A 1 186 ? -6.191 -13.549 0.535 1.00 96.50 186 PHE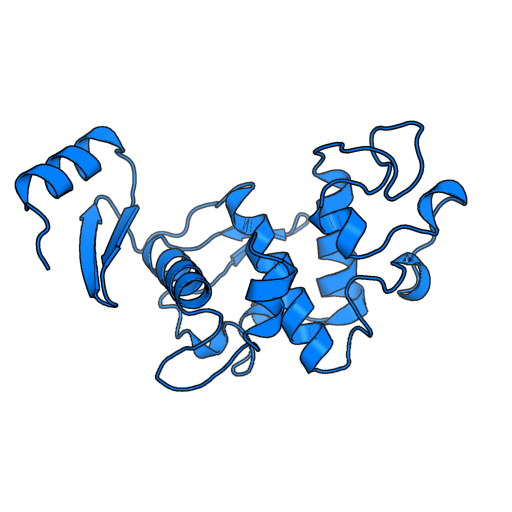 A C 1
ATOM 1479 O O . PHE A 1 186 ? -5.280 -13.893 1.275 1.00 96.50 186 PHE A O 1
ATOM 1486 N N . ASP A 1 187 ? -6.825 -14.422 -0.250 1.00 95.75 187 ASP A N 1
ATOM 1487 C CA . ASP A 1 187 ? -6.474 -15.855 -0.275 1.00 95.75 187 ASP A CA 1
ATOM 1488 C C . ASP A 1 187 ? -5.039 -16.115 -0.743 1.00 95.75 187 ASP A C 1
ATOM 1490 O O . ASP A 1 187 ? -4.310 -16.936 -0.176 1.00 95.75 187 ASP A O 1
ATOM 1494 N N . ASP A 1 188 ? -4.618 -15.394 -1.777 1.00 95.25 188 ASP A N 1
ATOM 1495 C CA . ASP A 1 188 ? -3.326 -15.625 -2.406 1.00 95.25 188 ASP A CA 1
ATOM 1496 C C . ASP A 1 188 ? -2.172 -14.994 -1.615 1.00 95.25 188 ASP A C 1
ATOM 1498 O O . ASP A 1 188 ? -1.079 -15.573 -1.568 1.00 95.25 188 ASP A O 1
ATOM 1502 N N . TYR A 1 189 ? -2.399 -13.828 -0.991 1.00 92.81 189 TYR A N 1
ATOM 1503 C CA . TYR A 1 189 ? -1.328 -12.973 -0.457 1.00 92.81 189 TYR A CA 1
ATOM 1504 C C . TYR A 1 189 ? -1.446 -12.611 1.032 1.00 92.81 189 TYR A C 1
ATOM 1506 O O . TYR A 1 189 ? -0.496 -12.043 1.572 1.00 92.81 189 TYR A O 1
ATOM 1514 N N . LEU A 1 190 ? -2.548 -12.942 1.712 1.00 85.12 190 LEU A N 1
ATOM 1515 C CA . LEU A 1 190 ? -2.698 -12.794 3.164 1.00 85.12 190 LEU A CA 1
ATOM 1516 C C . LEU A 1 190 ? -2.736 -14.191 3.810 1.00 85.12 190 LEU A C 1
ATOM 1518 O O . LEU A 1 190 ? -3.809 -14.732 4.072 1.00 85.12 190 LEU A O 1
ATOM 1522 N N . LYS A 1 191 ? -1.553 -14.778 4.031 1.00 65.69 191 LYS A N 1
ATOM 1523 C CA . LYS A 1 191 ? -1.368 -16.108 4.640 1.00 65.69 191 LYS A CA 1
ATOM 1524 C C . LYS A 1 191 ? -0.696 -16.020 6.002 1.00 65.69 191 LYS A C 1
ATOM 1526 O O . LYS A 1 191 ? 0.197 -15.155 6.151 1.00 65.69 191 LYS A O 1
#

Radius of gyration: 18.03 Å; Cα contacts (8 Å, |Δi|>4): 279; chains: 1; bounding box: 46×31×51 Å

pLDDT: mean 96.27, std 3.89, range [65.69, 98.88]

Solvent-accessible surface area (backbone atoms only — not comparable to full-atom values): 11029 Å² total; per-residue (Å²): 133,96,72,58,67,70,59,55,53,50,48,46,64,72,70,45,77,56,36,67,42,74,53,100,92,37,82,77,46,74,35,61,69,31,75,53,69,38,78,44,70,76,76,41,55,63,56,56,55,54,52,50,53,50,34,34,78,71,66,68,35,95,50,56,76,42,44,51,43,80,66,76,52,95,62,57,82,72,49,45,71,22,19,52,48,22,34,76,68,27,12,38,23,56,103,50,94,51,43,46,70,71,44,83,39,90,56,67,67,45,46,49,54,45,53,45,45,48,30,66,58,57,64,64,45,60,66,47,64,57,47,46,34,68,84,51,57,30,64,67,65,51,86,82,45,70,43,54,42,84,98,74,56,54,44,25,33,17,43,56,37,50,47,50,54,51,49,27,57,78,46,41,28,35,54,97,94,37,76,69,40,69,50,65,58,39,72,76,70,62,125

Mean predicted aligned error: 3.1 Å